Protein AF-A0A804M4Y4-F1 (afdb_monomer)

Nearest PDB structures (foldseek):
  6c7n-assembly1_D  TM=9.134E-01  e=2.143E-20  Sorghum bicolor
  6c7n-assembly1_A  TM=9.130E-01  e=3.025E-20  Sorghum bicolor
  7x11-assembly1_D  TM=9.086E-01  e=4.498E-19  Homo sapiens
  8e76-assembly1_A  TM=9.026E-01  e=8.417E-18  Homo sapiens
  7bsl-assembly1_B  TM=8.895E-01  e=1.411E-17  Homo sapiens

Organism: Zea mays (NCBI:txid4577)

pLDDT: mean 77.42, std 20.65, range [24.39, 96.19]

Solvent-accessible surface area (backbone atoms only — not comparable to full-atom values): 11573 Å² total; per-residue (Å²): 109,76,52,45,81,73,38,52,67,59,37,43,52,54,42,52,79,38,42,86,74,42,45,43,60,58,32,69,66,47,41,58,59,48,28,78,42,26,49,81,69,66,83,74,93,73,68,44,82,47,41,66,88,41,64,96,40,51,48,59,61,66,62,71,50,86,66,57,54,35,36,28,39,21,41,31,40,18,54,36,48,86,92,75,45,54,49,17,54,39,36,39,60,52,26,45,36,54,50,51,47,36,31,52,76,61,73,40,59,67,76,22,51,42,26,30,28,41,30,46,31,37,82,44,63,68,52,57,69,37,89,49,50,84,52,58,77,41,66,48,58,56,70,69,60,37,53,51,49,51,51,48,47,56,51,28,56,72,68,34,83,36,42,59,70,57,77,72,60,59,51,58,52,47,53,49,48,66,71,59,60,64,46,54,74,47,75,44,76,41,82,73,86,72,81,82,83,68,91,78,90,83,85,135

Radius of gyration: 18.36 Å; Cα contacts (8 Å, |Δi|>4): 299; chains: 1; bounding box: 40×66×47 Å

Sequence (204 aa):
MDLQERNEWLFYKLLIDNVEELLPIMYTPTVGEAYQKYGSIFSKPQGLYISLKEKGKILEVLKNRPERSIQVIVVTDGERILGLGDPRCQGMGIPVGKLSIYTALGEVRPSACLPITLDVGTNNEELINDKLYIGLRQRRATGQEFTNFLQEFMTAVKHNAGYKHKEQQTQGVIDQIIKEHLGQVAAFQAESCESENQLEASDP

Foldseek 3Di:
DVCCVVPVPVVLVVCLVPVVPCLCCLDPPNVLVCLVCVLVVPDDDDFAEAELVCVVPLLVSVVPDPQLEAFKEKEAQQQADDPNGRSGVSCQSVLVSVLSCCVNPVVDDSSNYGGYGYHQDTPPPVLLPDPSNPGDSDHGDDDPSVVSRLVVNLVSQVPRNSYPDPPVQSVVQSVVCVVVVRNDMGMGGRDDDDDPPDDDDDDD

Structure (mmCIF, N/CA/C/O backbone):
data_AF-A0A804M4Y4-F1
#
_entry.id   AF-A0A804M4Y4-F1
#
loop_
_atom_site.group_PDB
_atom_site.id
_atom_site.type_symbol
_atom_site.label_atom_id
_atom_site.label_alt_id
_atom_site.label_comp_id
_atom_site.label_asym_id
_atom_site.label_entity_id
_atom_site.label_seq_id
_atom_site.pdbx_PDB_ins_code
_atom_site.Cartn_x
_atom_site.Cartn_y
_atom_site.Cartn_z
_atom_site.occupancy
_atom_site.B_iso_or_equiv
_atom_site.auth_seq_id
_atom_site.auth_comp_id
_atom_site.auth_asym_id
_atom_site.auth_atom_id
_atom_site.pdbx_PDB_model_num
ATOM 1 N N . MET A 1 1 ? 7.518 -1.138 -9.095 1.00 83.75 1 MET A N 1
ATOM 2 C CA . MET A 1 1 ? 7.138 -0.371 -7.888 1.00 83.75 1 MET A CA 1
ATOM 3 C C . MET A 1 1 ? 8.346 0.135 -7.109 1.00 83.75 1 MET A C 1
ATOM 5 O O . MET A 1 1 ? 8.445 1.337 -6.935 1.00 83.75 1 MET A O 1
ATOM 9 N N . ASP A 1 2 ? 9.334 -0.694 -6.752 1.00 88.12 2 ASP A N 1
ATOM 10 C CA . ASP A 1 2 ? 10.532 -0.222 -6.018 1.00 88.12 2 ASP A CA 1
ATOM 11 C C . ASP A 1 2 ? 11.301 0.943 -6.670 1.00 88.12 2 ASP A C 1
ATOM 13 O O . ASP A 1 2 ? 11.981 1.702 -5.982 1.00 88.12 2 ASP A O 1
ATOM 17 N N . LEU A 1 3 ? 11.252 1.083 -8.000 1.00 92.25 3 LEU A N 1
ATOM 18 C CA . LEU A 1 3 ? 11.830 2.239 -8.692 1.00 92.25 3 LEU A CA 1
ATOM 19 C C . LEU A 1 3 ? 11.041 3.527 -8.417 1.00 92.25 3 LEU A C 1
ATOM 21 O O . LEU A 1 3 ? 11.664 4.544 -8.140 1.00 92.25 3 LEU A O 1
ATOM 25 N N . GLN A 1 4 ? 9.706 3.465 -8.423 1.00 91.19 4 GLN A N 1
ATOM 26 C CA . GLN A 1 4 ? 8.819 4.596 -8.122 1.00 91.19 4 GLN A CA 1
ATOM 27 C C . GLN A 1 4 ? 9.126 5.177 -6.736 1.00 91.19 4 GLN A C 1
ATOM 29 O O . GLN A 1 4 ? 9.306 6.381 -6.600 1.00 91.19 4 GLN A O 1
ATOM 34 N N . GLU A 1 5 ? 9.315 4.305 -5.742 1.00 88.31 5 GLU A N 1
ATOM 35 C CA . GLU A 1 5 ? 9.624 4.681 -4.354 1.00 88.31 5 GLU A CA 1
ATOM 36 C C . GLU A 1 5 ? 11.066 5.164 -4.124 1.00 88.31 5 GLU A C 1
ATOM 38 O O . GLU A 1 5 ? 11.388 5.674 -3.051 1.00 88.31 5 GLU A O 1
ATOM 43 N N . ARG A 1 6 ? 11.979 4.935 -5.076 1.00 91.94 6 ARG A N 1
ATOM 44 C CA . ARG A 1 6 ? 13.393 5.345 -4.965 1.00 91.94 6 ARG A CA 1
ATOM 45 C C . ARG A 1 6 ? 13.710 6.576 -5.798 1.00 91.94 6 ARG A C 1
ATOM 47 O O . ARG A 1 6 ? 14.508 7.405 -5.375 1.00 91.94 6 ARG A O 1
ATOM 54 N N . ASN A 1 7 ? 13.141 6.660 -6.994 1.00 93.88 7 ASN A N 1
ATOM 55 C CA . ASN A 1 7 ? 13.348 7.748 -7.932 1.00 93.88 7 ASN A CA 1
ATOM 56 C C . ASN A 1 7 ? 12.103 7.888 -8.818 1.00 93.88 7 ASN A C 1
ATOM 58 O O . ASN A 1 7 ? 12.012 7.286 -9.889 1.00 93.88 7 ASN A O 1
ATOM 62 N N . GLU A 1 8 ? 11.152 8.693 -8.344 1.00 93.12 8 GLU A N 1
ATOM 63 C CA . GLU A 1 8 ? 9.869 8.934 -9.009 1.00 93.12 8 GLU A CA 1
ATOM 64 C C . GLU A 1 8 ? 10.050 9.490 -10.430 1.00 93.12 8 GLU A C 1
ATOM 66 O O . GLU A 1 8 ? 9.385 9.045 -11.365 1.00 93.12 8 GLU A O 1
ATOM 71 N N . TRP A 1 9 ? 11.006 10.403 -10.624 1.00 94.44 9 TRP A N 1
ATOM 72 C CA . TRP A 1 9 ? 11.283 10.982 -11.939 1.00 94.44 9 TRP A CA 1
ATOM 73 C C . TRP A 1 9 ? 11.789 9.932 -12.933 1.00 94.44 9 TRP A C 1
ATOM 75 O O . TRP A 1 9 ? 11.279 9.840 -14.048 1.00 94.44 9 TRP A O 1
ATOM 85 N N . LEU A 1 10 ? 12.754 9.099 -12.524 1.00 96.19 10 LEU A N 1
ATOM 86 C CA . LEU A 1 10 ? 13.279 8.026 -13.371 1.00 96.19 10 LEU A CA 1
ATOM 87 C C . LEU A 1 10 ? 12.211 6.970 -13.670 1.00 96.19 10 LEU A C 1
ATOM 89 O O . LEU A 1 10 ? 12.163 6.461 -14.785 1.00 96.19 10 LEU A O 1
ATOM 93 N N . PHE A 1 11 ? 11.348 6.659 -12.700 1.00 95.12 11 PHE A N 1
ATOM 94 C CA . PHE A 1 11 ? 10.217 5.760 -12.906 1.00 95.12 11 PHE A CA 1
ATOM 95 C C . PHE A 1 11 ? 9.287 6.264 -14.014 1.00 95.12 11 PHE A C 1
ATOM 97 O O . PHE A 1 11 ? 9.011 5.518 -14.953 1.00 95.12 11 PHE A O 1
ATOM 104 N N . TYR A 1 12 ? 8.850 7.525 -13.943 1.00 94.81 12 TYR A N 1
ATOM 105 C CA . TYR A 1 12 ? 7.966 8.087 -14.964 1.00 94.81 12 TYR A CA 1
ATOM 106 C C . TYR A 1 12 ? 8.663 8.265 -16.304 1.00 94.81 12 TYR A C 1
ATOM 108 O O . TYR A 1 12 ? 8.068 7.945 -17.326 1.00 94.81 12 TYR A O 1
ATOM 116 N N . LYS A 1 13 ? 9.933 8.681 -16.317 1.00 94.94 13 LYS A N 1
ATOM 117 C CA . LYS A 1 13 ? 10.712 8.750 -17.556 1.00 94.94 13 LYS A CA 1
ATOM 118 C C . LYS A 1 13 ? 10.794 7.387 -18.248 1.00 94.94 13 LYS A C 1
ATOM 120 O O . LYS A 1 13 ? 10.516 7.295 -19.436 1.00 94.94 13 LYS A O 1
ATOM 125 N N . LEU A 1 14 ? 11.129 6.333 -17.503 1.00 95.38 14 LEU A N 1
ATOM 126 C CA . LEU A 1 14 ? 11.204 4.971 -18.032 1.00 95.38 14 LEU A CA 1
ATOM 127 C C . LEU A 1 14 ? 9.849 4.501 -18.582 1.00 95.38 14 LEU A C 1
ATOM 129 O O . LEU A 1 14 ? 9.806 3.915 -19.662 1.00 95.38 14 LEU A O 1
ATOM 133 N N . LEU A 1 15 ? 8.764 4.771 -17.846 1.00 92.75 15 LEU A N 1
ATOM 134 C CA . LEU A 1 15 ? 7.401 4.408 -18.234 1.00 92.75 15 LEU A CA 1
ATOM 135 C C . LEU A 1 15 ? 6.945 5.135 -19.505 1.00 92.75 15 LEU A C 1
ATOM 137 O O . LEU A 1 15 ? 6.357 4.500 -20.372 1.00 92.75 15 LEU A O 1
ATOM 141 N N . ILE A 1 16 ? 7.234 6.434 -19.626 1.00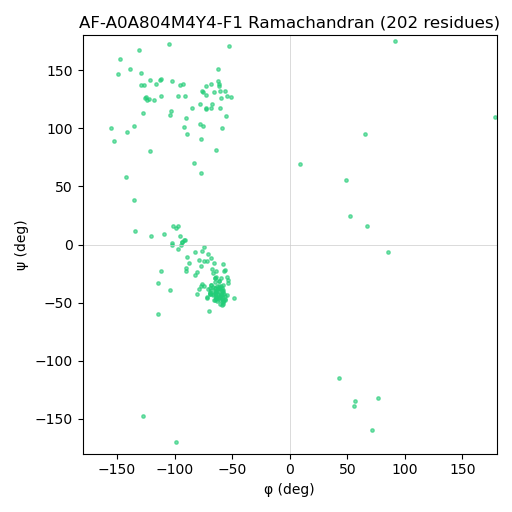 93.19 16 ILE A N 1
ATOM 142 C CA . ILE A 1 16 ? 6.905 7.244 -20.808 1.00 93.19 16 ILE A CA 1
ATOM 143 C C . ILE A 1 16 ? 7.691 6.757 -22.028 1.00 93.19 16 ILE A C 1
ATOM 145 O O . ILE A 1 16 ? 7.103 6.525 -23.081 1.00 93.19 16 ILE A O 1
ATOM 149 N N . ASP A 1 17 ? 9.001 6.543 -21.875 1.00 95.50 17 ASP A N 1
ATOM 150 C CA . ASP A 1 17 ? 9.879 6.149 -22.982 1.00 95.50 17 ASP A CA 1
ATOM 151 C C . ASP A 1 17 ? 9.568 4.726 -23.512 1.00 95.50 17 ASP A C 1
ATOM 153 O O . ASP A 1 17 ? 9.933 4.410 -24.641 1.00 95.50 17 ASP A O 1
ATOM 157 N N . ASN A 1 18 ? 8.905 3.863 -22.723 1.00 94.94 18 ASN A N 1
ATOM 158 C CA . ASN A 1 18 ? 8.671 2.441 -23.048 1.00 94.94 18 ASN A CA 1
ATOM 159 C C . ASN A 1 18 ? 7.229 1.994 -22.749 1.00 94.94 18 ASN A C 1
ATOM 161 O O . ASN A 1 18 ? 6.9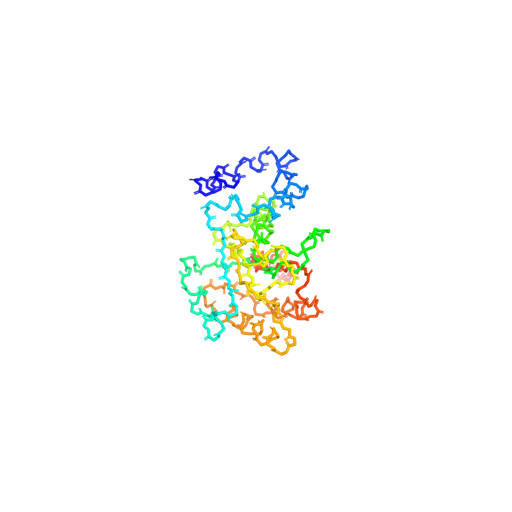88 0.893 -22.244 1.00 94.94 18 ASN A O 1
ATOM 165 N N . VAL A 1 19 ? 6.256 2.865 -23.011 1.00 90.25 19 VAL A N 1
ATOM 166 C CA . VAL A 1 19 ? 4.876 2.676 -22.546 1.00 90.25 19 VAL A CA 1
ATOM 167 C C . VAL A 1 19 ? 4.226 1.377 -23.038 1.00 90.25 19 VAL A C 1
ATOM 169 O O . VAL A 1 19 ? 3.564 0.701 -22.253 1.00 90.25 19 VAL A O 1
ATOM 172 N N . GLU A 1 20 ? 4.454 0.980 -24.293 1.00 90.12 20 GLU A N 1
ATOM 173 C CA . GLU A 1 20 ? 3.872 -0.240 -24.876 1.00 90.12 20 GLU A CA 1
ATOM 174 C C . GLU A 1 20 ? 4.374 -1.517 -24.187 1.00 90.12 20 GLU A C 1
ATOM 176 O O . GLU A 1 20 ? 3.597 -2.445 -23.957 1.00 90.12 20 GLU A O 1
ATOM 181 N N . GLU A 1 21 ? 5.653 -1.550 -23.806 1.00 93.31 21 GLU A N 1
ATOM 182 C CA . GLU A 1 21 ? 6.276 -2.697 -23.137 1.00 93.31 21 GLU A CA 1
ATOM 183 C C . GLU A 1 21 ? 5.930 -2.742 -21.642 1.00 93.31 21 GLU A C 1
ATOM 185 O O . GLU A 1 21 ? 5.689 -3.810 -21.076 1.00 93.31 21 GLU A O 1
ATOM 190 N N . LEU A 1 22 ? 5.880 -1.578 -20.987 1.00 92.50 22 LEU A N 1
ATOM 191 C CA . LEU A 1 22 ? 5.743 -1.496 -19.534 1.00 92.50 22 LEU A CA 1
ATOM 192 C C . LEU A 1 22 ? 4.290 -1.439 -19.049 1.00 92.50 22 LEU A C 1
ATOM 194 O O . LEU A 1 22 ? 4.028 -1.832 -17.909 1.00 92.50 22 LEU A O 1
ATOM 198 N N . LEU A 1 23 ? 3.328 -1.006 -19.875 1.00 85.81 23 LEU A N 1
ATOM 199 C CA . LEU A 1 23 ? 1.908 -0.980 -19.496 1.00 85.81 23 LEU A CA 1
ATOM 200 C C . LEU A 1 23 ? 1.378 -2.357 -19.056 1.00 85.81 23 LEU A C 1
ATOM 202 O O . LEU A 1 23 ? 0.771 -2.419 -17.984 1.00 85.81 23 LEU A O 1
ATOM 206 N N . PRO A 1 24 ? 1.622 -3.470 -19.780 1.00 86.38 24 PRO A N 1
ATOM 207 C CA . PRO A 1 24 ? 1.165 -4.796 -19.350 1.00 86.38 24 PRO A CA 1
ATOM 208 C C . PRO A 1 24 ? 1.802 -5.290 -18.040 1.00 86.38 24 PRO A C 1
ATOM 210 O O . PRO A 1 24 ? 1.234 -6.145 -17.356 1.00 86.38 24 PRO A O 1
ATOM 213 N N . ILE A 1 25 ? 2.978 -4.762 -17.680 1.00 87.31 25 ILE A N 1
ATOM 214 C CA . ILE A 1 25 ? 3.683 -5.068 -16.424 1.00 87.31 25 ILE A CA 1
ATOM 215 C C . ILE A 1 25 ? 3.090 -4.257 -15.266 1.00 87.31 25 ILE A C 1
ATOM 217 O O . ILE A 1 25 ? 2.890 -4.773 -14.168 1.00 87.31 25 ILE A O 1
ATOM 221 N N . MET A 1 26 ? 2.801 -2.979 -15.508 1.00 81.44 26 MET A N 1
ATOM 222 C CA . MET A 1 26 ? 2.279 -2.045 -14.507 1.00 81.44 26 MET A CA 1
ATOM 223 C C . MET A 1 26 ? 0.772 -2.177 -14.274 1.00 81.44 26 MET A C 1
ATOM 225 O O . MET A 1 26 ? 0.270 -1.787 -13.218 1.00 81.44 26 MET A O 1
ATOM 229 N N . TYR A 1 27 ? 0.052 -2.705 -15.258 1.00 76.44 27 TYR A N 1
ATOM 230 C CA . TYR A 1 27 ? -1.396 -2.824 -15.266 1.00 76.44 27 TYR A CA 1
ATOM 231 C C . TYR A 1 27 ? -1.808 -4.271 -15.576 1.00 76.44 27 TYR A C 1
ATOM 233 O O . TYR A 1 27 ? -1.161 -5.230 -15.154 1.00 76.44 27 TYR A O 1
ATOM 241 N N . THR A 1 28 ? -2.931 -4.472 -16.254 1.00 73.12 28 THR A N 1
ATOM 242 C CA . THR A 1 28 ? -3.395 -5.809 -16.632 1.00 73.12 28 THR A CA 1
ATOM 243 C C . THR A 1 28 ? -2.480 -6.456 -17.679 1.00 73.12 28 THR A C 1
ATOM 245 O O . THR A 1 28 ? -2.144 -5.781 -18.652 1.00 73.12 28 THR A O 1
ATOM 248 N N . PRO A 1 29 ? -2.157 -7.760 -17.561 1.00 81.38 29 PRO A N 1
ATOM 249 C CA . PRO A 1 29 ? -2.675 -8.718 -16.574 1.00 81.38 29 PRO A CA 1
ATOM 250 C C . PRO A 1 29 ? -1.864 -8.800 -15.266 1.00 81.38 29 PRO A C 1
ATOM 252 O O . PRO A 1 29 ? -2.407 -9.233 -14.250 1.00 81.38 29 PRO A O 1
ATOM 255 N N . THR A 1 30 ? -0.600 -8.369 -15.270 1.00 83.62 30 THR A N 1
ATOM 256 C CA . THR A 1 30 ? 0.388 -8.591 -14.193 1.00 83.62 30 THR A CA 1
ATOM 257 C C . THR A 1 30 ? -0.062 -8.053 -12.836 1.00 83.62 30 THR A C 1
ATOM 259 O O . THR A 1 30 ? 0.124 -8.691 -11.799 1.00 83.62 30 THR A O 1
ATOM 262 N N . VAL A 1 31 ? -0.717 -6.892 -12.831 1.00 79.44 31 VAL A N 1
ATOM 263 C CA . VAL A 1 31 ? -1.161 -6.236 -11.598 1.00 79.44 31 VAL A CA 1
ATOM 264 C C . VAL A 1 31 ? -2.203 -7.063 -10.838 1.00 79.44 31 VAL A C 1
ATOM 266 O O . VAL A 1 31 ? -2.269 -7.019 -9.613 1.00 79.44 31 VAL A O 1
ATOM 269 N N . GLY A 1 32 ? -2.967 -7.883 -11.561 1.00 77.94 32 GLY A N 1
ATOM 270 C CA . GLY A 1 32 ? -3.937 -8.798 -10.983 1.00 77.94 32 GLY A CA 1
ATOM 271 C C . GLY A 1 32 ? -3.307 -9.872 -10.100 1.00 77.94 32 GLY A C 1
ATOM 272 O O . GLY A 1 32 ? -3.752 -10.096 -8.974 1.00 77.94 32 GLY A O 1
ATOM 273 N N . GLU A 1 33 ? -2.234 -10.494 -10.590 1.00 82.44 33 GLU A N 1
ATOM 274 C CA . GLU A 1 33 ? -1.453 -11.471 -9.826 1.00 82.44 33 GLU A CA 1
ATOM 275 C C . GLU A 1 33 ? -0.790 -10.813 -8.608 1.00 82.44 33 GLU A C 1
ATOM 277 O O . GLU A 1 33 ? -0.794 -11.369 -7.506 1.00 82.44 33 GLU A O 1
ATOM 282 N N . ALA A 1 34 ? -0.277 -9.590 -8.784 1.00 83.25 34 ALA A N 1
ATOM 283 C CA . ALA A 1 34 ? 0.311 -8.823 -7.694 1.00 83.25 34 ALA A CA 1
ATOM 284 C C . ALA A 1 34 ? -0.692 -8.567 -6.555 1.00 83.25 34 ALA A C 1
ATOM 286 O O . ALA A 1 34 ? -0.295 -8.613 -5.394 1.00 83.25 34 ALA A O 1
ATOM 287 N N . TYR A 1 35 ? -1.985 -8.360 -6.842 1.00 81.31 35 TYR A N 1
ATOM 288 C CA . TYR A 1 35 ? -2.997 -8.167 -5.793 1.00 81.31 35 TYR A CA 1
ATOM 289 C C . TYR A 1 35 ? -3.275 -9.422 -4.989 1.00 81.31 35 TYR A C 1
ATOM 291 O O . TYR A 1 35 ? -3.384 -9.337 -3.769 1.00 81.31 35 TYR A O 1
ATOM 299 N N . GLN A 1 36 ? -3.343 -10.584 -5.638 1.00 78.50 36 GLN A N 1
ATOM 300 C CA . GLN A 1 36 ? -3.534 -11.857 -4.938 1.00 78.50 36 GLN A CA 1
ATOM 301 C C . GLN A 1 36 ? -2.381 -12.122 -3.967 1.00 78.50 36 GLN A C 1
ATOM 303 O O . GLN A 1 36 ? -2.592 -12.580 -2.849 1.00 78.50 36 GLN A O 1
ATOM 308 N N . LYS A 1 37 ? -1.162 -11.751 -4.368 1.00 84.00 37 LYS A N 1
ATOM 309 C CA . LYS A 1 37 ? 0.058 -11.936 -3.577 1.00 84.00 37 LYS A CA 1
ATOM 310 C C . LYS A 1 37 ? 0.434 -10.721 -2.728 1.00 84.00 37 LYS A C 1
ATOM 312 O O . LYS A 1 37 ? 1.465 -10.782 -2.061 1.00 84.00 37 LYS A O 1
ATOM 317 N N . TYR A 1 38 ? -0.360 -9.645 -2.721 1.00 84.69 38 TYR A N 1
ATOM 318 C CA . TYR A 1 38 ? 0.045 -8.337 -2.183 1.00 84.69 38 TYR A CA 1
ATOM 319 C C . TYR A 1 38 ? 0.544 -8.417 -0.741 1.00 84.69 38 TYR A C 1
ATOM 321 O O . TYR A 1 38 ? 1.599 -7.871 -0.451 1.00 84.69 38 TYR A O 1
ATOM 329 N N . GLY A 1 39 ? -0.140 -9.164 0.134 1.00 83.75 39 GLY A N 1
ATOM 330 C CA . GLY A 1 39 ? 0.305 -9.365 1.520 1.00 83.75 39 GLY A CA 1
ATOM 331 C C . GLY A 1 39 ? 1.707 -9.981 1.640 1.00 83.75 39 GLY A C 1
ATOM 332 O O . GLY A 1 39 ? 2.477 -9.604 2.517 1.00 83.75 39 GLY A O 1
ATOM 333 N N . SER A 1 40 ? 2.076 -10.877 0.719 1.00 85.19 40 SER A N 1
ATOM 334 C CA . SER A 1 40 ? 3.391 -11.537 0.691 1.00 85.19 40 SER A CA 1
ATOM 335 C C . SER A 1 40 ? 4.503 -10.713 0.037 1.00 85.19 40 SER A C 1
ATOM 337 O O . SER A 1 40 ? 5.670 -10.894 0.375 1.00 85.19 40 SER A O 1
ATOM 339 N N . ILE A 1 41 ? 4.155 -9.810 -0.884 1.00 86.12 41 ILE A N 1
ATOM 340 C CA . ILE A 1 41 ? 5.112 -8.950 -1.604 1.00 86.12 41 ILE A CA 1
ATOM 341 C C . ILE A 1 41 ? 5.148 -7.517 -1.057 1.00 86.12 41 ILE A C 1
ATOM 343 O O . ILE A 1 41 ? 5.865 -6.673 -1.595 1.00 86.12 41 ILE A O 1
ATOM 347 N N . PHE A 1 42 ? 4.360 -7.223 -0.021 1.00 84.88 42 PHE A N 1
ATOM 348 C CA . PHE A 1 42 ? 4.254 -5.894 0.563 1.00 84.88 42 PHE A CA 1
ATOM 349 C C . PHE A 1 42 ? 5.615 -5.439 1.097 1.00 84.88 42 PHE A C 1
ATOM 351 O O . PHE A 1 42 ? 6.174 -6.045 2.010 1.00 84.88 42 PHE A O 1
ATOM 358 N N . SER A 1 43 ? 6.144 -4.355 0.528 1.00 82.94 43 SER A N 1
ATOM 359 C CA . SER A 1 43 ? 7.443 -3.794 0.907 1.00 82.94 43 SER A CA 1
ATOM 360 C C . SER A 1 43 ? 7.294 -2.408 1.533 1.00 82.94 43 SER A C 1
ATOM 362 O O . SER A 1 43 ? 7.653 -2.200 2.692 1.00 82.94 43 SER A O 1
ATOM 364 N N . LYS A 1 44 ? 6.736 -1.455 0.785 1.00 84.25 44 LYS A N 1
ATOM 365 C CA . LYS A 1 44 ? 6.470 -0.084 1.226 1.00 84.25 44 LYS A CA 1
ATOM 366 C C . LYS A 1 44 ? 5.003 0.273 0.981 1.00 84.25 44 LYS A C 1
ATOM 368 O O . LYS A 1 44 ? 4.486 -0.046 -0.092 1.00 84.25 44 LYS A O 1
ATOM 373 N N . PRO A 1 45 ? 4.328 0.940 1.935 1.00 85.94 45 PRO A N 1
ATOM 374 C CA . PRO A 1 45 ? 2.969 1.409 1.714 1.00 85.94 45 PRO A CA 1
ATOM 375 C C . PRO A 1 45 ? 2.957 2.479 0.622 1.00 85.94 45 PRO A C 1
ATOM 377 O O . PRO A 1 45 ? 3.719 3.440 0.681 1.00 85.94 45 PRO A O 1
ATOM 380 N N . GLN A 1 46 ? 2.049 2.325 -0.335 1.00 86.38 46 GLN A N 1
ATOM 381 C CA . GLN A 1 46 ? 1.729 3.348 -1.325 1.00 86.38 46 GLN A CA 1
ATOM 382 C C . GLN A 1 46 ? 0.307 3.852 -1.079 1.00 86.38 46 GLN A C 1
ATOM 384 O O . GLN A 1 46 ? -0.580 3.064 -0.751 1.00 86.38 46 GLN A O 1
ATOM 389 N N . GLY A 1 47 ? 0.087 5.156 -1.252 1.00 90.00 47 GLY A N 1
ATOM 390 C CA . GLY A 1 47 ? -1.225 5.775 -1.063 1.00 90.00 47 GLY A CA 1
ATOM 391 C C . GLY A 1 47 ? -1.678 5.862 0.395 1.00 90.00 47 GLY A C 1
ATOM 392 O O . GLY A 1 47 ? -0.873 5.832 1.325 1.00 90.00 47 GLY A O 1
ATOM 393 N N . LEU A 1 48 ? -2.987 6.020 0.583 1.00 92.19 48 LEU A N 1
ATOM 394 C CA . LEU A 1 48 ? -3.627 6.191 1.882 1.00 92.19 48 LEU A CA 1
ATOM 395 C C . LEU A 1 48 ? -4.672 5.101 2.124 1.00 92.19 48 LEU A C 1
ATOM 397 O O . LEU A 1 48 ? -5.613 4.936 1.350 1.00 92.19 48 LEU A O 1
ATOM 401 N N . TYR A 1 49 ? -4.532 4.392 3.235 1.00 93.81 49 TYR A N 1
ATOM 402 C CA . TYR A 1 49 ? -5.502 3.403 3.689 1.00 93.81 49 TYR A CA 1
ATOM 403 C C . TYR A 1 49 ? -6.420 4.051 4.725 1.00 93.81 49 TYR A C 1
ATOM 405 O O . TYR A 1 49 ? -5.937 4.649 5.686 1.00 93.81 49 TYR A O 1
ATOM 413 N N . ILE A 1 50 ? -7.733 3.952 4.524 1.00 94.88 50 ILE A N 1
ATOM 414 C CA . ILE A 1 50 ? -8.742 4.465 5.455 1.00 94.88 50 ILE A CA 1
ATOM 415 C C . ILE A 1 50 ? -9.694 3.316 5.742 1.00 94.88 50 ILE A C 1
ATOM 417 O O . ILE A 1 50 ? -10.392 2.853 4.842 1.00 94.88 50 ILE A O 1
ATOM 421 N N . SER A 1 51 ? -9.709 2.829 6.975 1.00 95.88 51 SER A N 1
ATOM 422 C CA . SER A 1 51 ? -10.542 1.700 7.366 1.00 95.88 51 SER A CA 1
ATOM 423 C C . SER A 1 51 ? -11.746 2.150 8.187 1.00 95.88 51 SER A C 1
ATOM 425 O O . SER A 1 51 ? -11.830 3.297 8.633 1.00 95.88 51 SER A O 1
ATOM 427 N N . LEU A 1 52 ? -12.664 1.225 8.468 1.00 95.38 52 LEU A N 1
ATOM 428 C CA . LEU A 1 52 ? -13.769 1.476 9.403 1.00 95.38 52 LEU A CA 1
ATOM 429 C C . LEU A 1 52 ? -13.304 1.918 10.800 1.00 95.38 52 LEU A C 1
ATOM 431 O O . LEU A 1 52 ? -14.074 2.559 11.514 1.00 95.38 52 LEU A O 1
ATOM 435 N N . LYS A 1 53 ? -12.057 1.623 11.196 1.00 95.94 53 LYS A N 1
ATOM 436 C CA . LYS A 1 53 ? -11.488 2.079 12.476 1.00 95.94 53 LYS A CA 1
ATOM 437 C C . LYS A 1 53 ? -11.299 3.595 12.533 1.00 95.94 53 LYS A C 1
ATOM 439 O O . LYS A 1 53 ? -11.303 4.165 13.621 1.00 95.94 53 LYS A O 1
ATOM 444 N N . GLU A 1 54 ? -11.171 4.245 11.378 1.00 95.25 54 GLU A N 1
ATOM 445 C CA . GLU A 1 54 ? -10.993 5.692 11.254 1.00 95.25 54 GLU A CA 1
ATOM 446 C C . GLU A 1 54 ? -12.327 6.444 11.117 1.00 95.25 54 GLU A C 1
ATOM 448 O O . GLU A 1 54 ? -12.326 7.666 10.964 1.00 95.25 54 GLU A O 1
ATOM 453 N N . LYS A 1 55 ? -13.469 5.748 11.205 1.00 94.06 55 LYS A N 1
ATOM 454 C CA . LYS A 1 55 ? -14.796 6.373 11.225 1.00 94.06 55 LYS A CA 1
ATOM 455 C C . LYS A 1 55 ? -14.899 7.401 12.361 1.00 94.06 55 LYS A C 1
ATOM 457 O O . LYS A 1 55 ? -14.541 7.131 13.507 1.00 94.06 55 LYS A O 1
ATOM 462 N N . GLY A 1 56 ? -15.395 8.588 12.037 1.00 95.81 56 GLY A N 1
ATOM 463 C CA . GLY A 1 56 ? -15.418 9.788 12.873 1.00 95.81 56 GLY A CA 1
ATOM 464 C C . GLY A 1 56 ? -14.141 10.638 12.814 1.00 95.81 56 GLY A C 1
ATOM 465 O O . GLY A 1 56 ? -14.114 11.713 13.409 1.00 95.81 56 GLY A O 1
ATOM 466 N N . LYS A 1 57 ? -13.082 10.176 12.136 1.00 95.62 57 LYS A N 1
ATOM 467 C CA . LYS A 1 57 ? -11.753 10.814 12.102 1.00 95.62 57 LYS A CA 1
ATOM 468 C C . LYS A 1 57 ? -11.159 10.899 10.696 1.00 95.62 57 LYS A C 1
ATOM 470 O O . LYS A 1 57 ? -9.987 11.248 10.550 1.00 95.62 57 LYS A O 1
ATOM 475 N N . ILE A 1 58 ? -11.934 10.627 9.642 1.00 94.94 58 ILE A N 1
ATOM 476 C CA . ILE A 1 58 ? -11.393 10.542 8.274 1.00 94.94 58 ILE A CA 1
ATOM 477 C C . ILE A 1 58 ? -10.721 11.857 7.841 1.00 94.94 58 ILE A C 1
ATOM 479 O O . ILE A 1 58 ? -9.659 11.844 7.221 1.00 94.94 58 ILE A O 1
ATOM 483 N N . LEU A 1 59 ? -11.276 13.011 8.228 1.00 92.94 59 LEU A N 1
ATOM 484 C CA . LEU A 1 59 ? -10.671 14.314 7.929 1.00 92.94 59 LEU A CA 1
ATOM 485 C C . LEU A 1 59 ? -9.292 14.497 8.585 1.00 92.94 59 LEU A C 1
ATOM 487 O O . LEU A 1 59 ? -8.411 15.115 7.989 1.00 92.94 59 LEU A O 1
ATOM 491 N N . GLU A 1 60 ? -9.091 13.976 9.796 1.00 93.12 60 GLU A N 1
ATOM 492 C CA . GLU A 1 60 ? -7.796 14.030 10.486 1.00 93.12 60 GLU A CA 1
ATOM 493 C C . GLU A 1 60 ? -6.758 13.188 9.741 1.00 93.12 60 GLU A C 1
ATOM 495 O O . GLU A 1 60 ? -5.648 13.654 9.483 1.00 93.12 60 GLU A O 1
ATOM 500 N N . VAL A 1 61 ? -7.155 11.992 9.299 1.00 92.94 61 VAL A N 1
ATOM 501 C CA . VAL A 1 61 ? -6.312 11.096 8.495 1.00 92.94 61 VAL A CA 1
ATOM 502 C C . VAL A 1 61 ? -5.883 11.773 7.191 1.00 92.94 61 VAL A C 1
ATOM 504 O O . VAL A 1 61 ? -4.696 11.786 6.865 1.00 92.94 61 VAL A O 1
ATOM 507 N N . LEU A 1 62 ? -6.814 12.416 6.479 1.00 90.88 62 LEU A N 1
ATOM 508 C CA . LEU A 1 62 ? -6.513 13.140 5.238 1.00 90.88 62 LEU A CA 1
ATOM 509 C C . LEU A 1 62 ? -5.590 14.357 5.462 1.00 90.88 62 LEU A C 1
ATOM 511 O O . LEU A 1 62 ? -4.832 14.728 4.565 1.00 90.88 62 LEU A O 1
ATOM 515 N N . LYS A 1 63 ? -5.627 14.981 6.648 1.00 89.38 63 LYS A N 1
ATOM 516 C CA . LYS A 1 63 ? -4.780 16.133 7.013 1.00 89.38 63 LYS A CA 1
ATOM 517 C C . LYS A 1 63 ? -3.337 15.763 7.366 1.00 89.38 63 LYS A C 1
ATOM 519 O O . LYS A 1 63 ? -2.488 16.658 7.329 1.00 89.38 63 LYS A O 1
ATOM 524 N N . ASN A 1 64 ? -3.062 14.495 7.683 1.00 87.12 64 ASN A N 1
ATOM 525 C CA . ASN A 1 64 ? -1.717 14.005 8.010 1.00 87.12 64 ASN A CA 1
ATOM 526 C C . ASN A 1 64 ? -0.785 13.939 6.793 1.00 87.12 64 ASN A C 1
ATOM 528 O O . ASN A 1 64 ? 0.428 13.809 6.952 1.00 87.12 64 ASN A O 1
ATOM 532 N N . ARG A 1 65 ? -1.329 14.033 5.576 1.00 82.06 65 ARG A N 1
ATOM 533 C CA . ARG A 1 65 ? -0.536 13.974 4.352 1.00 82.06 65 ARG A CA 1
ATOM 534 C C . ARG A 1 65 ? 0.288 15.264 4.150 1.00 82.06 65 ARG A C 1
ATOM 536 O O . ARG A 1 65 ? -0.259 16.358 4.327 1.00 82.06 65 ARG A O 1
ATOM 543 N N . PRO A 1 66 ? 1.576 15.169 3.761 1.00 77.12 66 PRO A N 1
ATOM 544 C CA . PRO A 1 66 ? 2.406 16.349 3.522 1.00 77.12 66 PRO A CA 1
ATOM 545 C C . PRO A 1 66 ? 1.966 17.142 2.284 1.00 77.12 66 PRO A C 1
ATOM 547 O O . PRO A 1 66 ? 2.019 18.372 2.304 1.00 77.12 66 PRO A O 1
ATOM 550 N N . GLU A 1 67 ? 1.485 16.478 1.226 1.00 78.38 67 GLU A N 1
ATOM 551 C CA . GLU A 1 67 ? 1.014 17.153 0.016 1.00 78.38 67 GLU A CA 1
ATOM 552 C C . GLU A 1 67 ? -0.327 17.865 0.247 1.00 78.38 67 GLU A C 1
ATOM 554 O O . GLU A 1 67 ? -1.364 17.250 0.500 1.00 78.38 67 GLU A O 1
ATOM 559 N N . ARG A 1 68 ? -0.311 19.193 0.104 1.00 75.75 68 ARG A N 1
ATOM 560 C CA . ARG A 1 68 ? -1.470 20.082 0.306 1.00 75.75 68 ARG A CA 1
ATOM 561 C C . ARG A 1 68 ? -2.128 20.537 -0.995 1.00 75.75 68 ARG A C 1
ATOM 563 O O . ARG A 1 68 ? -2.790 21.566 -1.009 1.00 75.75 68 ARG A O 1
ATOM 570 N N . SER A 1 69 ? -1.859 19.885 -2.120 1.00 81.88 69 SER A N 1
ATOM 571 C CA . SER A 1 69 ? -2.403 20.291 -3.423 1.00 81.88 69 SER A CA 1
ATOM 572 C C . SER A 1 69 ? -2.757 19.073 -4.260 1.00 81.88 69 SER A C 1
ATOM 574 O O . SER A 1 69 ? -2.239 18.888 -5.358 1.00 81.88 69 SER A O 1
ATOM 576 N N . ILE A 1 70 ? -3.638 18.237 -3.714 1.00 82.50 70 ILE A N 1
ATOM 577 C CA . ILE A 1 70 ? -4.176 17.088 -4.442 1.00 82.50 70 ILE A CA 1
ATOM 578 C C . ILE A 1 70 ? -5.215 17.586 -5.446 1.00 82.50 70 ILE A C 1
ATOM 580 O O . ILE A 1 70 ? -6.084 18.397 -5.115 1.00 82.50 70 ILE A O 1
ATOM 584 N N . GLN A 1 71 ? -5.087 17.102 -6.676 1.00 78.81 71 GLN A N 1
ATOM 585 C CA . GLN A 1 71 ? -5.984 17.373 -7.797 1.00 78.81 71 GLN A CA 1
ATOM 586 C C . GLN A 1 71 ? -6.708 16.097 -8.222 1.00 78.81 71 GLN A C 1
ATOM 588 O O . GLN A 1 71 ? -7.863 16.159 -8.627 1.00 78.81 71 GLN A O 1
ATOM 593 N N . VAL A 1 72 ? -6.053 14.939 -8.106 1.00 82.50 72 VAL A N 1
ATOM 594 C CA . VAL A 1 72 ? -6.610 13.659 -8.540 1.00 82.50 72 VAL A CA 1
ATOM 595 C C . VAL A 1 72 ? -6.579 12.668 -7.389 1.00 82.50 72 VAL A C 1
ATOM 597 O O . VAL A 1 72 ? -5.530 12.412 -6.803 1.00 82.50 72 VAL A O 1
ATOM 600 N N . ILE A 1 73 ? -7.729 12.087 -7.072 1.00 85.88 73 ILE A N 1
ATOM 601 C CA . ILE A 1 73 ? -7.836 10.962 -6.141 1.00 85.88 73 ILE A CA 1
ATOM 602 C C . ILE A 1 73 ? -8.250 9.748 -6.972 1.00 85.88 73 ILE A C 1
ATOM 604 O O . ILE A 1 73 ? -9.059 9.867 -7.882 1.00 85.88 73 ILE A O 1
ATOM 608 N N . VAL A 1 74 ? -7.732 8.565 -6.677 1.00 85.12 74 VAL A N 1
ATOM 609 C CA . VAL A 1 74 ? -8.337 7.320 -7.166 1.00 85.12 74 VAL A CA 1
ATOM 610 C C . VAL A 1 74 ? -8.621 6.470 -5.949 1.00 85.12 74 VAL A C 1
ATOM 612 O O . VAL A 1 74 ? -7.724 6.238 -5.145 1.00 85.12 74 VAL A O 1
ATOM 615 N N . VAL A 1 75 ? -9.871 6.050 -5.792 1.00 88.56 75 VAL A N 1
ATOM 616 C CA . VAL A 1 75 ? -10.337 5.315 -4.621 1.00 88.56 75 VAL A CA 1
ATOM 617 C C . VAL A 1 75 ? -10.909 3.962 -5.020 1.00 88.56 75 VAL A C 1
ATOM 619 O O . VAL A 1 75 ? -11.587 3.815 -6.038 1.00 88.56 75 VAL A O 1
ATOM 622 N N . THR A 1 76 ? -10.634 2.961 -4.198 1.00 87.44 76 THR A N 1
ATOM 623 C CA . THR A 1 76 ? -11.229 1.629 -4.294 1.00 87.44 76 THR A CA 1
ATOM 624 C C . THR A 1 76 ? -11.569 1.132 -2.898 1.00 87.44 76 THR A C 1
ATOM 626 O O . THR A 1 76 ? -10.895 1.497 -1.941 1.00 87.44 76 THR A O 1
ATOM 629 N N . ASP A 1 77 ? -12.578 0.285 -2.762 1.00 88.75 77 ASP A N 1
ATOM 630 C CA . ASP A 1 77 ? -12.769 -0.550 -1.569 1.00 88.75 77 ASP A CA 1
ATOM 631 C C . ASP A 1 77 ? -12.332 -2.013 -1.812 1.00 88.75 77 ASP A C 1
ATOM 633 O O . ASP A 1 77 ? -12.423 -2.881 -0.943 1.00 88.75 77 ASP A O 1
ATOM 637 N N . GLY A 1 78 ? -11.871 -2.277 -3.039 1.00 83.75 78 GLY A N 1
ATOM 638 C CA . GLY A 1 78 ? -11.372 -3.550 -3.523 1.00 83.75 78 GLY A CA 1
ATOM 639 C C . GLY A 1 78 ? -12.403 -4.665 -3.644 1.00 83.75 78 GLY A C 1
ATOM 640 O O . GLY A 1 78 ? -11.981 -5.807 -3.788 1.00 83.75 78 GLY A O 1
ATOM 641 N N . GLU A 1 79 ? -13.710 -4.368 -3.631 1.00 81.12 79 GLU A N 1
ATOM 642 C CA . GLU A 1 79 ? -14.752 -5.397 -3.758 1.00 81.12 79 GLU A CA 1
ATOM 643 C C . GLU A 1 79 ? -14.634 -6.248 -5.006 1.00 81.12 79 GLU A C 1
ATOM 645 O O . GLU A 1 79 ? -14.802 -7.468 -4.981 1.00 81.12 79 GLU A O 1
ATOM 650 N N . ARG A 1 80 ? -14.425 -5.567 -6.120 1.00 74.25 80 ARG A N 1
ATOM 651 C CA . ARG A 1 80 ? -14.383 -6.197 -7.419 1.00 74.25 80 ARG A CA 1
ATOM 652 C C . ARG A 1 80 ? -13.295 -5.511 -8.207 1.00 74.25 80 ARG A C 1
ATOM 654 O O . ARG A 1 80 ? -13.455 -4.438 -8.788 1.00 74.25 80 ARG A O 1
ATOM 661 N N . ILE A 1 81 ? -12.143 -6.161 -8.176 1.00 68.56 81 ILE A N 1
ATOM 662 C CA . ILE A 1 81 ? -10.988 -5.757 -8.954 1.00 68.56 81 ILE A CA 1
ATOM 663 C C . ILE A 1 81 ? -10.872 -6.704 -10.133 1.00 68.56 81 ILE A C 1
ATOM 665 O O . ILE A 1 81 ? -10.570 -7.889 -9.985 1.00 68.56 81 ILE A O 1
ATOM 669 N N . LEU A 1 82 ? -11.116 -6.150 -11.323 1.00 67.69 82 LEU A N 1
ATOM 670 C CA . LEU A 1 82 ? -11.099 -6.894 -12.579 1.00 67.69 82 LEU A CA 1
ATOM 671 C C . LEU A 1 82 ? -12.077 -8.090 -12.508 1.00 67.69 82 LEU A C 1
ATOM 673 O O . LEU A 1 82 ? -13.189 -7.963 -11.995 1.00 67.69 82 LEU A O 1
ATOM 677 N N . GLY A 1 83 ? -11.673 -9.245 -13.038 1.00 65.44 83 GLY A N 1
ATO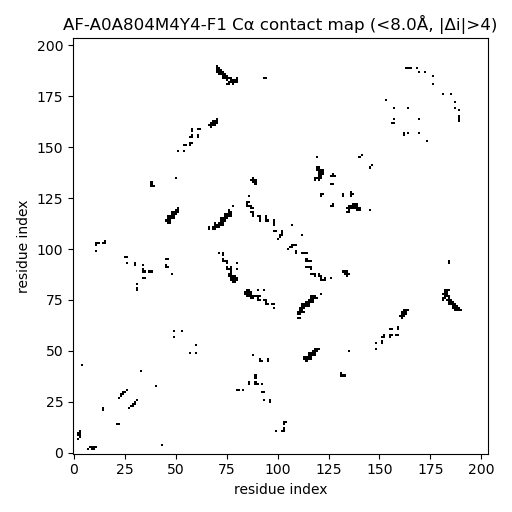M 678 C CA . GLY A 1 83 ? -12.370 -10.526 -12.884 1.00 65.44 83 GLY A CA 1
ATOM 679 C C . GLY A 1 83 ? -11.797 -11.406 -11.768 1.00 65.44 83 GLY A C 1
ATOM 680 O O . GLY A 1 83 ? -12.047 -12.604 -11.769 1.00 65.44 83 GLY A O 1
ATOM 681 N N . LEU A 1 84 ? -10.992 -10.845 -10.858 1.00 65.50 84 LEU A N 1
ATOM 682 C CA . LEU A 1 84 ? -10.174 -11.610 -9.902 1.00 65.50 84 LEU A CA 1
ATOM 683 C C . LEU A 1 84 ? -10.844 -11.796 -8.538 1.00 65.50 84 LEU A C 1
ATOM 685 O O . LEU A 1 84 ? -10.226 -12.298 -7.602 1.00 65.50 84 LEU A O 1
ATOM 689 N N . GLY A 1 85 ? -12.106 -11.388 -8.432 1.00 69.06 85 GLY A N 1
ATOM 690 C CA . GLY A 1 85 ? -12.847 -11.396 -7.186 1.00 69.06 85 GLY A CA 1
ATOM 691 C C . GLY A 1 85 ? -12.425 -10.240 -6.289 1.00 69.06 85 GLY A C 1
ATOM 692 O O . GLY A 1 85 ? -12.367 -9.088 -6.727 1.00 69.06 85 GLY A O 1
ATOM 693 N N . ASP A 1 86 ? -12.170 -10.584 -5.033 1.00 72.88 86 ASP A N 1
ATOM 694 C CA . ASP A 1 86 ? -12.235 -9.672 -3.905 1.00 72.88 86 ASP A CA 1
ATOM 695 C C . ASP A 1 86 ? -10.894 -9.562 -3.144 1.00 72.88 86 ASP A C 1
ATOM 697 O O . ASP A 1 86 ? -10.709 -10.235 -2.123 1.00 72.88 86 ASP A O 1
ATOM 701 N N . PRO A 1 87 ? -9.925 -8.764 -3.638 1.00 73.00 87 PRO A N 1
ATOM 702 C CA . PRO A 1 87 ? -8.668 -8.515 -2.929 1.00 73.00 87 PRO A CA 1
ATOM 703 C C . PRO A 1 87 ? -8.794 -7.480 -1.789 1.00 73.00 87 PRO A C 1
ATOM 705 O O . PRO A 1 87 ? -7.872 -7.359 -0.980 1.00 73.00 87 PRO A O 1
ATOM 708 N N . ARG A 1 88 ? -9.898 -6.712 -1.711 1.00 84.31 88 ARG A N 1
ATOM 709 C CA . ARG A 1 88 ? -10.138 -5.622 -0.734 1.00 84.31 88 ARG A CA 1
ATOM 710 C C . ARG A 1 88 ? -8.928 -4.711 -0.513 1.00 84.31 88 ARG A C 1
ATOM 712 O O . ARG A 1 88 ? -8.491 -4.030 -1.435 1.00 84.31 88 ARG A O 1
ATOM 719 N N . CYS A 1 89 ? -8.364 -4.712 0.698 1.00 85.25 89 CYS A N 1
ATOM 720 C CA . CYS A 1 89 ? -7.261 -3.849 1.106 1.00 85.25 89 CYS A CA 1
ATOM 721 C C . CYS A 1 89 ? -5.999 -4.064 0.246 1.00 85.25 89 CYS A C 1
ATOM 723 O O . CYS A 1 89 ? -5.256 -3.126 -0.031 1.00 85.25 89 CYS A O 1
ATOM 725 N N . GLN A 1 90 ? -5.808 -5.276 -0.289 1.00 85.00 90 GLN A N 1
ATOM 726 C CA . GLN A 1 90 ? -4.727 -5.593 -1.233 1.00 85.00 90 GLN A CA 1
ATOM 727 C C . GLN A 1 90 ? -4.922 -4.962 -2.622 1.00 85.00 90 GLN A C 1
ATOM 729 O O . GLN A 1 90 ? -4.030 -4.996 -3.467 1.00 85.00 90 GLN A O 1
ATOM 734 N N . GLY A 1 91 ? -6.084 -4.359 -2.858 1.00 83.31 91 GLY A N 1
ATOM 735 C CA . GLY A 1 91 ? -6.454 -3.667 -4.079 1.00 83.31 91 GLY A CA 1
ATOM 736 C C . GLY A 1 91 ? -5.816 -2.297 -4.289 1.00 83.31 91 GLY A C 1
ATOM 737 O O . GLY A 1 91 ? -6.050 -1.694 -5.337 1.00 83.31 91 GLY A O 1
ATOM 738 N N . MET A 1 92 ? -5.005 -1.806 -3.343 1.00 88.06 92 MET A N 1
ATOM 739 C CA . MET A 1 92 ? -4.356 -0.488 -3.409 1.00 88.06 92 MET A CA 1
ATOM 740 C C . MET A 1 92 ? -3.557 -0.262 -4.690 1.00 88.06 92 MET A C 1
ATOM 742 O O . MET A 1 92 ? -3.497 0.856 -5.209 1.00 88.06 92 MET A O 1
ATOM 746 N N . GLY A 1 93 ? -2.959 -1.313 -5.247 1.00 82.81 93 GLY A N 1
ATOM 747 C CA . GLY A 1 93 ? -2.191 -1.133 -6.467 1.00 82.81 93 GLY A CA 1
ATOM 748 C C . GLY A 1 93 ? -3.053 -0.786 -7.690 1.00 82.81 93 GLY A C 1
ATOM 749 O O . GLY A 1 93 ? -2.477 -0.385 -8.696 1.00 82.81 93 GLY A O 1
ATOM 750 N N . ILE A 1 94 ? -4.396 -0.890 -7.649 1.00 82.06 94 ILE A N 1
ATOM 751 C CA . ILE A 1 94 ? -5.238 -0.359 -8.739 1.00 82.06 94 ILE A CA 1
ATOM 752 C C . ILE A 1 94 ? -5.191 1.173 -8.718 1.00 82.06 94 ILE A C 1
ATOM 754 O O . ILE A 1 94 ? -4.809 1.747 -9.740 1.00 82.06 94 ILE A O 1
ATOM 758 N N . PRO A 1 95 ? -5.550 1.860 -7.610 1.00 84.88 95 PRO A N 1
ATOM 759 C CA . PRO A 1 95 ? -5.343 3.294 -7.492 1.00 84.88 95 PRO A CA 1
ATOM 760 C C . PRO A 1 95 ? -3.940 3.754 -7.872 1.00 84.88 95 PRO A C 1
ATOM 762 O O . PRO A 1 95 ? -3.808 4.705 -8.639 1.00 84.88 95 PRO A O 1
ATOM 765 N N . VAL A 1 96 ? -2.904 3.064 -7.384 1.00 87.88 96 VAL A N 1
ATOM 766 C CA . VAL A 1 96 ? -1.510 3.402 -7.710 1.00 87.88 96 VAL A CA 1
ATOM 767 C C . VAL A 1 96 ? -1.265 3.288 -9.213 1.00 87.88 96 VAL A C 1
ATOM 769 O O . VAL A 1 96 ? -0.807 4.249 -9.822 1.00 87.88 96 VAL A O 1
ATOM 772 N N . GLY A 1 97 ? -1.626 2.157 -9.827 1.00 84.69 97 GLY A N 1
ATOM 773 C CA . GLY A 1 97 ? -1.434 1.930 -11.258 1.00 84.69 97 GLY A CA 1
ATOM 774 C C . GLY A 1 97 ? -2.188 2.941 -12.125 1.00 84.69 97 GLY A C 1
ATOM 775 O O . GLY A 1 97 ? -1.599 3.519 -13.036 1.00 84.69 97 GLY A O 1
ATOM 776 N N . LYS A 1 98 ? -3.461 3.224 -11.809 1.00 83.62 98 LYS A N 1
ATOM 777 C CA . LYS A 1 98 ? -4.255 4.238 -12.527 1.00 83.62 98 LYS A CA 1
ATOM 778 C C . LYS A 1 98 ? -3.606 5.620 -12.455 1.00 83.62 98 LYS A C 1
ATOM 780 O O . LYS A 1 98 ? -3.498 6.293 -13.475 1.00 83.62 98 LYS A O 1
ATOM 785 N N . LEU A 1 99 ? -3.145 6.033 -11.276 1.00 86.12 99 LEU A N 1
ATOM 786 C CA . LEU A 1 99 ? -2.493 7.331 -11.107 1.00 86.12 99 LEU A CA 1
ATOM 787 C C . LEU A 1 99 ? -1.133 7.391 -11.803 1.00 86.12 99 LEU A C 1
ATOM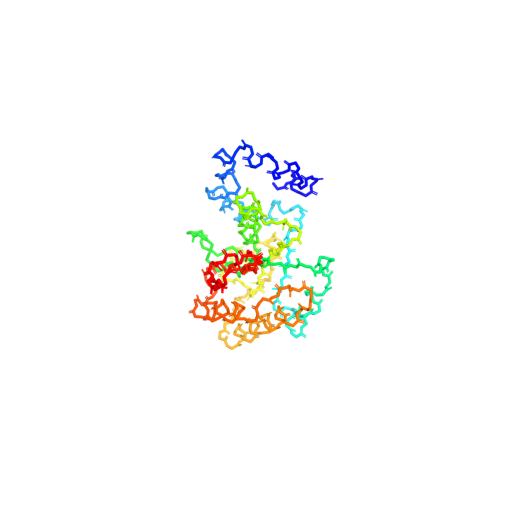 789 O O . LEU A 1 99 ? -0.798 8.426 -12.370 1.00 86.12 99 LEU A O 1
ATOM 793 N N . SER A 1 100 ? -0.384 6.286 -11.843 1.00 88.50 100 SER A N 1
ATOM 794 C CA . SER A 1 100 ? 0.847 6.226 -12.631 1.00 88.50 100 SER A CA 1
ATOM 795 C C . SER A 1 100 ? 0.584 6.413 -14.127 1.00 88.50 100 SER A C 1
ATOM 797 O O . SER A 1 100 ? 1.359 7.095 -14.794 1.00 88.50 100 SER A O 1
ATOM 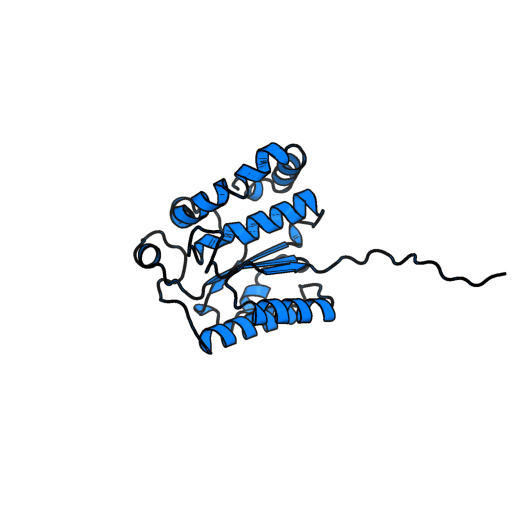799 N N . ILE A 1 101 ? -0.524 5.874 -14.645 1.00 84.88 101 ILE A N 1
ATOM 800 C CA . ILE A 1 101 ? -0.958 6.105 -16.031 1.00 84.88 101 ILE A CA 1
ATOM 801 C C . ILE A 1 101 ? -1.363 7.570 -16.233 1.00 84.88 101 ILE A C 1
ATOM 803 O O . ILE A 1 101 ? -0.969 8.170 -17.227 1.00 84.88 101 ILE A O 1
ATOM 807 N N . TYR A 1 102 ? -2.091 8.177 -15.290 1.00 84.19 102 TYR A N 1
ATOM 808 C CA . TYR A 1 102 ? -2.471 9.595 -15.378 1.00 84.19 102 TYR A CA 1
ATOM 809 C C . TYR A 1 102 ? -1.249 10.512 -15.405 1.00 84.19 102 TYR A C 1
ATOM 811 O O . TYR A 1 102 ? -1.238 11.503 -16.127 1.00 84.19 102 TYR A O 1
ATOM 819 N N . THR A 1 103 ? -0.202 10.177 -14.655 1.00 87.50 103 THR A N 1
ATOM 820 C CA . THR A 1 103 ? 1.052 10.925 -14.713 1.00 87.50 103 THR A CA 1
ATOM 821 C C . THR A 1 103 ? 1.812 10.685 -16.014 1.00 87.50 103 THR A C 1
ATOM 823 O O . THR A 1 103 ? 2.271 11.648 -16.619 1.00 87.50 103 THR A O 1
ATOM 826 N N . ALA A 1 104 ? 1.943 9.434 -16.461 1.00 88.25 104 ALA A N 1
ATOM 827 C CA . ALA A 1 104 ? 2.725 9.111 -17.654 1.00 88.25 104 ALA A CA 1
ATOM 828 C C . ALA A 1 104 ? 2.064 9.573 -18.964 1.00 88.25 104 ALA A C 1
ATOM 830 O O . ALA A 1 104 ? 2.762 10.007 -19.871 1.00 88.25 104 ALA A O 1
ATOM 831 N N . LEU A 1 105 ? 0.736 9.473 -19.071 1.00 85.44 105 LEU A N 1
ATOM 832 C CA . LEU A 1 105 ? -0.009 9.734 -20.310 1.00 85.44 105 LEU A CA 1
ATOM 833 C C . LEU A 1 105 ? -0.897 10.979 -20.260 1.00 85.44 105 LEU A C 1
ATOM 835 O O . LEU A 1 105 ? -1.256 11.503 -21.307 1.00 85.44 105 LEU A O 1
ATOM 839 N N . GLY A 1 106 ? -1.285 11.427 -19.065 1.00 81.19 106 GLY A N 1
ATOM 840 C CA . GLY A 1 106 ? -2.174 12.577 -18.868 1.00 81.19 106 GLY A CA 1
ATOM 841 C C . GLY A 1 106 ? -1.479 13.810 -18.295 1.00 81.19 106 GLY A C 1
ATOM 842 O O . GLY A 1 106 ? -2.165 14.735 -17.871 1.00 81.19 106 GLY A O 1
ATOM 843 N N . GLU A 1 107 ? -0.143 13.797 -18.204 1.00 83.44 107 GLU A N 1
ATOM 844 C CA . GLU A 1 107 ? 0.690 14.892 -17.677 1.00 83.44 107 GLU A CA 1
ATOM 845 C C . GLU A 1 107 ? 0.273 15.399 -16.279 1.00 83.44 107 GLU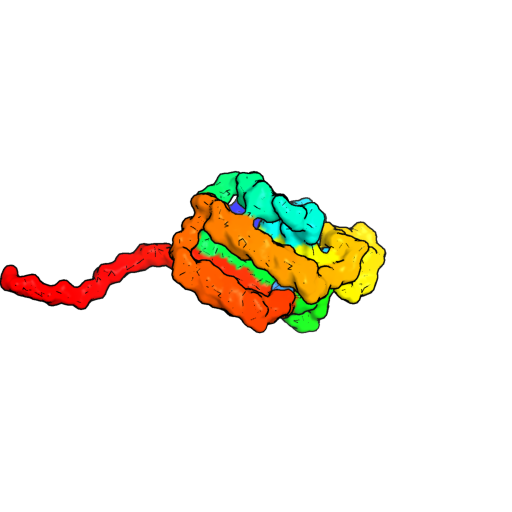 A C 1
ATOM 847 O O . GLU A 1 107 ? 0.575 16.523 -15.865 1.00 83.44 107 GLU A O 1
ATOM 852 N N . VAL A 1 108 ? -0.392 14.550 -15.488 1.00 82.44 108 VAL A N 1
ATOM 853 C CA . VAL A 1 108 ? -0.780 14.893 -14.120 1.00 82.44 108 VAL A CA 1
ATOM 854 C C . VAL A 1 108 ? 0.431 14.764 -13.207 1.00 82.44 108 VAL A C 1
ATOM 856 O O . VAL A 1 108 ? 0.995 13.681 -13.045 1.00 82.44 108 VAL A O 1
ATOM 859 N N . ARG A 1 109 ? 0.815 15.855 -12.538 1.00 87.31 109 ARG A N 1
ATOM 860 C CA . ARG A 1 109 ? 1.920 15.828 -11.568 1.00 87.31 109 ARG A CA 1
ATOM 861 C C . ARG A 1 109 ? 1.667 14.750 -10.503 1.00 87.31 109 ARG A C 1
ATOM 863 O O . ARG A 1 109 ? 0.629 14.805 -9.845 1.00 87.31 109 ARG A O 1
ATOM 870 N N . PRO A 1 110 ? 2.614 13.835 -10.250 1.00 89.88 110 PRO A N 1
ATOM 871 C CA . PRO A 1 110 ? 2.391 12.742 -9.305 1.00 89.88 110 PRO A CA 1
ATOM 872 C C . PRO A 1 110 ? 2.188 13.228 -7.860 1.00 89.88 110 PRO A C 1
ATOM 874 O O . PRO A 1 110 ? 1.398 12.651 -7.117 1.00 89.88 110 PRO A O 1
ATOM 877 N N . SER A 1 111 ? 2.770 14.373 -7.485 1.00 89.19 111 SER A N 1
ATOM 878 C CA . SER A 1 111 ? 2.512 15.038 -6.196 1.00 89.19 111 SER A CA 1
ATOM 879 C C . SER A 1 111 ? 1.081 15.574 -6.030 1.00 89.19 111 SER A C 1
ATOM 881 O O . SER A 1 111 ? 0.654 15.861 -4.912 1.00 89.19 111 SER A O 1
ATOM 883 N N . ALA A 1 112 ? 0.324 15.693 -7.124 1.00 85.56 112 ALA A N 1
ATOM 884 C CA . ALA A 1 112 ? -1.090 16.056 -7.121 1.00 85.56 112 ALA A CA 1
ATOM 885 C C . ALA A 1 112 ? -2.024 14.830 -7.118 1.00 85.56 112 ALA A C 1
ATOM 887 O O . ALA A 1 112 ? -3.246 14.996 -7.131 1.00 85.56 112 ALA A O 1
ATOM 888 N N . CYS A 1 113 ? -1.469 13.617 -7.078 1.00 85.94 113 CYS A N 1
ATOM 889 C CA . CYS A 1 113 ? -2.198 12.356 -7.118 1.00 85.94 113 CYS A CA 1
ATOM 890 C C . CYS A 1 113 ? -2.309 11.722 -5.718 1.00 85.94 113 CYS A C 1
ATOM 892 O O . CYS A 1 113 ? -1.376 11.738 -4.904 1.00 85.94 113 CYS A O 1
ATOM 894 N N . LEU A 1 114 ? -3.464 11.130 -5.411 1.00 89.12 114 LEU A N 1
ATOM 895 C CA . LEU A 1 114 ? -3.729 10.446 -4.145 1.00 89.12 114 LEU A CA 1
ATOM 896 C C . LEU A 1 114 ? -4.438 9.102 -4.372 1.00 89.12 114 LEU A C 1
ATOM 898 O O . LEU A 1 114 ? -5.652 9.075 -4.584 1.00 89.12 114 LEU A O 1
ATOM 902 N N . PRO A 1 115 ? -3.703 7.980 -4.302 1.00 89.50 115 PRO A N 1
ATOM 903 C CA . PRO A 1 115 ? -4.313 6.661 -4.273 1.00 89.50 115 PRO A CA 1
ATOM 904 C C . PRO A 1 115 ? -4.915 6.404 -2.890 1.00 89.50 115 PRO A C 1
ATOM 906 O O . PRO A 1 115 ? -4.240 6.618 -1.882 1.00 89.50 115 PRO A O 1
ATOM 909 N N . ILE A 1 116 ? -6.166 5.946 -2.833 1.00 91.12 116 ILE A N 1
ATOM 910 C CA . ILE A 1 116 ? -6.872 5.626 -1.587 1.00 91.12 116 ILE A CA 1
ATOM 911 C C . ILE A 1 116 ? -7.477 4.227 -1.663 1.00 91.12 116 ILE A C 1
ATOM 913 O O . ILE A 1 116 ? -8.095 3.857 -2.661 1.00 91.12 116 ILE A O 1
ATOM 917 N N . THR A 1 117 ? -7.353 3.473 -0.572 1.00 91.38 117 THR A N 1
ATOM 918 C CA . THR A 1 117 ? -8.124 2.245 -0.354 1.00 91.38 117 THR A CA 1
ATOM 919 C C . THR A 1 117 ? -9.004 2.392 0.881 1.00 91.38 117 THR A C 1
ATOM 921 O O . THR A 1 117 ? -8.511 2.710 1.964 1.00 91.38 117 THR A O 1
ATOM 924 N N . LEU A 1 118 ? -10.306 2.173 0.699 1.00 93.44 118 LEU A N 1
ATOM 925 C CA . LEU A 1 118 ? -11.319 2.160 1.746 1.00 93.44 118 LEU A CA 1
ATOM 926 C C . LEU A 1 118 ? -11.497 0.731 2.258 1.00 93.44 118 LEU A C 1
ATOM 928 O O . LEU A 1 118 ? -12.149 -0.093 1.622 1.00 93.44 118 LEU A O 1
ATOM 932 N N . ASP A 1 119 ? -10.911 0.425 3.408 1.00 94.94 119 ASP A N 1
ATOM 933 C CA . ASP A 1 119 ? -10.980 -0.914 3.984 1.00 94.94 119 ASP A CA 1
ATOM 934 C C . ASP A 1 119 ? -12.208 -1.060 4.885 1.00 94.94 119 ASP A C 1
ATOM 936 O O . ASP A 1 119 ? -12.211 -0.708 6.070 1.00 94.94 119 ASP A O 1
ATOM 940 N N . VAL A 1 120 ? -13.276 -1.585 4.293 1.00 93.81 120 VAL A N 1
ATOM 941 C CA . VAL A 1 120 ? -14.542 -1.861 4.978 1.00 93.81 120 VAL A CA 1
ATOM 942 C C . VAL A 1 120 ? -14.688 -3.323 5.399 1.00 93.81 120 VAL A C 1
ATOM 944 O O . VAL A 1 120 ? -15.789 -3.739 5.752 1.00 93.81 120 VAL A O 1
ATOM 947 N N . GLY A 1 121 ? -13.600 -4.101 5.382 1.00 93.19 121 GLY A N 1
ATOM 948 C CA . GLY A 1 121 ? -13.611 -5.551 5.583 1.00 93.19 121 GLY A CA 1
ATOM 949 C C . GLY A 1 121 ? -13.745 -6.338 4.276 1.00 93.19 121 GLY A C 1
ATOM 950 O O . GLY A 1 121 ? -13.928 -5.772 3.199 1.00 93.19 121 GLY A O 1
ATOM 951 N N . THR A 1 122 ? -13.655 -7.665 4.379 1.00 91.81 122 THR A N 1
ATOM 952 C CA . THR A 1 122 ? -13.650 -8.592 3.240 1.00 91.81 122 THR A CA 1
ATOM 953 C C . THR A 1 122 ? -14.658 -9.718 3.413 1.00 91.81 122 THR A C 1
ATOM 955 O O . THR A 1 122 ? -14.914 -10.169 4.526 1.00 91.81 122 THR A O 1
ATOM 958 N N . ASN A 1 123 ? -15.236 -10.194 2.309 1.00 90.31 123 ASN A N 1
ATOM 959 C CA . ASN A 1 123 ? -16.028 -11.425 2.314 1.00 90.31 123 ASN A CA 1
ATOM 960 C C . ASN A 1 123 ? -15.216 -12.642 1.855 1.00 90.31 123 ASN A C 1
ATOM 962 O O . ASN A 1 123 ? -15.733 -13.760 1.898 1.00 90.31 123 ASN A O 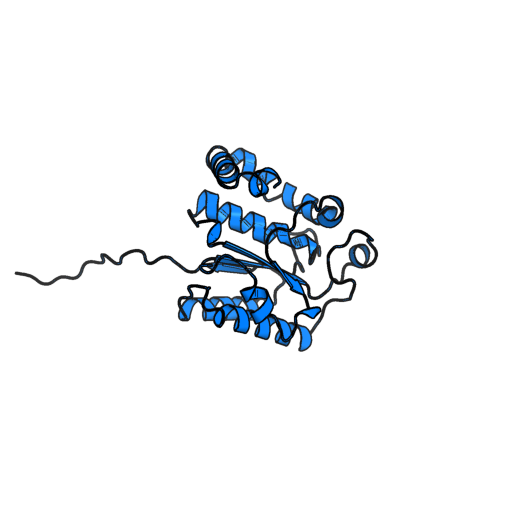1
ATOM 966 N N . ASN A 1 124 ? -13.964 -12.427 1.447 1.00 89.81 124 ASN A N 1
ATOM 967 C CA . ASN A 1 124 ? -13.035 -13.471 1.058 1.00 89.81 124 ASN A CA 1
ATOM 968 C C . ASN A 1 124 ? -12.457 -14.167 2.302 1.00 89.81 124 ASN A C 1
ATOM 970 O O . ASN A 1 124 ? -11.579 -13.633 2.978 1.00 89.81 124 ASN A O 1
ATOM 974 N N . GLU A 1 125 ? -12.955 -15.368 2.593 1.00 90.94 125 GLU A N 1
ATOM 975 C CA . GLU A 1 125 ? -12.516 -16.177 3.736 1.00 90.94 125 GLU A CA 1
ATOM 976 C C . GLU A 1 125 ? -11.031 -16.551 3.674 1.00 90.94 125 GLU A C 1
ATOM 978 O O . GLU A 1 125 ? -10.380 -16.630 4.715 1.00 90.94 125 GLU A O 1
ATOM 983 N N . GLU A 1 126 ? -10.455 -16.727 2.483 1.00 90.38 126 GLU A N 1
ATOM 984 C CA . GLU A 1 126 ? -9.021 -17.006 2.352 1.00 90.38 126 GLU A CA 1
ATOM 985 C C . GLU A 1 126 ? -8.196 -15.833 2.896 1.00 90.38 126 GLU A C 1
ATOM 987 O O . GLU A 1 126 ? -7.276 -16.046 3.680 1.00 90.38 126 GLU A O 1
ATOM 992 N N . LEU A 1 127 ? -8.593 -14.591 2.589 1.00 89.94 127 LEU A N 1
ATOM 993 C CA . LEU A 1 127 ? -7.929 -13.384 3.096 1.00 89.94 127 LEU A CA 1
ATOM 994 C C . LEU A 1 127 ? -8.142 -13.170 4.598 1.00 89.94 127 LEU A C 1
ATOM 996 O O . LEU A 1 127 ? -7.217 -12.763 5.298 1.00 89.94 127 LEU A O 1
ATOM 1000 N N . ILE A 1 128 ? -9.334 -13.471 5.127 1.00 91.12 128 ILE A N 1
ATOM 1001 C CA . ILE A 1 128 ? -9.588 -13.386 6.579 1.00 91.12 128 ILE A CA 1
ATOM 1002 C C . ILE A 1 128 ? -8.623 -14.304 7.341 1.00 91.12 128 ILE A C 1
ATOM 1004 O O . ILE A 1 128 ? -8.086 -13.910 8.384 1.00 91.12 128 ILE A O 1
ATOM 1008 N N . ASN A 1 129 ? -8.378 -15.499 6.796 1.00 92.50 129 ASN A N 1
ATOM 1009 C CA . ASN A 1 129 ? -7.538 -16.530 7.398 1.00 92.50 129 ASN A CA 1
ATOM 1010 C C . ASN A 1 129 ? -6.043 -16.408 7.038 1.00 92.50 129 ASN A C 1
ATOM 1012 O O . ASN A 1 129 ? -5.200 -16.980 7.735 1.00 92.50 129 ASN A O 1
ATOM 1016 N N . ASP A 1 130 ? -5.681 -15.639 6.008 1.00 91.69 130 ASP A N 1
ATOM 1017 C CA . ASP A 1 130 ? -4.289 -15.430 5.605 1.00 91.69 130 ASP A CA 1
ATOM 1018 C C . ASP A 1 130 ? -3.554 -14.534 6.606 1.00 91.69 130 ASP A C 1
ATOM 1020 O O . ASP A 1 130 ? -3.859 -13.351 6.743 1.00 91.69 130 ASP A O 1
ATOM 1024 N N . LYS A 1 131 ? -2.525 -15.060 7.276 1.00 92.75 131 LYS A N 1
ATOM 1025 C CA . LYS A 1 131 ? -1.687 -14.327 8.243 1.00 92.75 131 LYS A CA 1
ATOM 1026 C C . LYS A 1 131 ? -1.011 -13.079 7.664 1.00 92.75 131 LYS A C 1
ATOM 1028 O O . LYS A 1 131 ? -0.683 -12.184 8.437 1.00 92.75 131 LYS A O 1
ATOM 1033 N N . LEU A 1 132 ? -0.825 -13.009 6.347 1.00 92.38 132 LEU A N 1
ATOM 1034 C CA . LEU A 1 132 ? -0.199 -11.881 5.655 1.00 92.38 132 LEU A CA 1
ATOM 1035 C C . LEU A 1 132 ? -1.211 -10.854 5.126 1.00 92.38 132 LEU A C 1
ATOM 1037 O O . LEU A 1 132 ? -0.801 -9.833 4.576 1.00 92.38 132 LEU A O 1
ATOM 1041 N N . TYR A 1 133 ? -2.517 -11.071 5.320 1.00 92.06 133 TYR A N 1
ATOM 1042 C CA . TYR A 1 133 ? -3.526 -10.071 4.974 1.00 92.06 133 TYR A CA 1
ATOM 1043 C C . TYR A 1 133 ? -3.306 -8.767 5.751 1.00 92.06 133 TYR A C 1
ATOM 1045 O O . TYR A 1 133 ? -3.233 -8.763 6.985 1.00 92.06 133 TYR A O 1
ATOM 1053 N N . ILE A 1 134 ? -3.223 -7.664 5.004 1.00 92.69 134 ILE A N 1
ATOM 1054 C CA . ILE A 1 134 ? -2.898 -6.325 5.516 1.00 92.69 134 ILE A CA 1
ATOM 1055 C C . ILE A 1 134 ? -4.126 -5.518 5.963 1.00 92.69 134 ILE A C 1
ATOM 1057 O O . ILE A 1 134 ? -3.969 -4.461 6.569 1.00 92.69 134 ILE A O 1
ATOM 1061 N N . GLY A 1 135 ? -5.335 -5.988 5.646 1.00 93.69 135 GLY A N 1
ATOM 1062 C CA . GLY A 1 135 ? -6.575 -5.270 5.931 1.00 93.69 135 GLY A CA 1
ATOM 1063 C C . GLY A 1 135 ? -7.309 -5.725 7.193 1.00 93.69 135 GLY A C 1
ATOM 1064 O O . GLY A 1 135 ? -6.818 -6.519 8.002 1.00 93.69 135 GLY A O 1
ATOM 1065 N N . LEU A 1 136 ? -8.538 -5.237 7.357 1.00 95.06 136 LEU A N 1
ATOM 1066 C CA . LEU A 1 136 ? -9.429 -5.597 8.451 1.00 95.06 136 LEU A CA 1
ATOM 1067 C C . LEU A 1 136 ? -9.889 -7.056 8.335 1.00 95.06 136 LEU A C 1
ATOM 1069 O O . LEU A 1 136 ? -10.610 -7.429 7.409 1.00 95.06 136 LEU A O 1
ATOM 1073 N N . ARG A 1 137 ? -9.526 -7.876 9.327 1.00 94.06 137 ARG A N 1
ATOM 1074 C CA . ARG A 1 137 ? -9.950 -9.283 9.466 1.00 94.06 137 ARG A CA 1
ATOM 1075 C C . ARG A 1 137 ? -11.384 -9.390 9.984 1.00 94.06 137 ARG A C 1
ATOM 1077 O O . ARG A 1 137 ? -11.633 -9.893 11.076 1.00 94.06 137 ARG A O 1
ATOM 1084 N N . GLN A 1 138 ? -12.318 -8.857 9.212 1.00 94.06 138 GLN A N 1
ATOM 1085 C CA . GLN A 1 138 ? -13.745 -8.881 9.501 1.00 94.06 138 GLN A CA 1
ATOM 1086 C C . GLN A 1 138 ? -14.542 -8.957 8.202 1.00 94.06 138 GLN A C 1
ATOM 1088 O O . GLN A 1 138 ? -14.051 -8.580 7.134 1.00 94.06 138 GLN A O 1
ATOM 1093 N N . ARG A 1 139 ? -15.796 -9.398 8.318 1.00 93.88 139 ARG A N 1
ATOM 1094 C CA . ARG A 1 139 ? -16.761 -9.325 7.221 1.00 93.88 139 ARG A CA 1
ATOM 1095 C C . ARG A 1 139 ? -17.022 -7.875 6.823 1.00 93.88 139 ARG A C 1
ATOM 1097 O O . ARG A 1 139 ? -16.919 -6.971 7.654 1.00 93.88 139 ARG A O 1
ATOM 1104 N N . ARG A 1 140 ? -17.356 -7.663 5.548 1.00 93.62 140 ARG A N 1
ATOM 1105 C CA . ARG A 1 140 ? -17.591 -6.320 5.009 1.00 93.62 140 ARG A CA 1
ATOM 1106 C C . ARG A 1 140 ? -18.753 -5.624 5.723 1.00 93.62 140 ARG A C 1
ATOM 1108 O O . ARG A 1 140 ? -19.804 -6.232 5.924 1.00 93.62 140 ARG A O 1
ATOM 1115 N N . ALA A 1 141 ? -18.585 -4.344 6.054 1.00 92.88 141 ALA A N 1
ATOM 1116 C CA . ALA A 1 141 ? -19.698 -3.497 6.470 1.00 92.88 141 ALA A CA 1
ATOM 1117 C C . ALA A 1 141 ? -20.727 -3.385 5.340 1.00 92.88 141 ALA A C 1
ATOM 1119 O O . ALA A 1 141 ? -20.376 -3.215 4.174 1.00 92.88 141 ALA A O 1
ATOM 1120 N N . THR A 1 142 ? -22.008 -3.463 5.688 1.00 89.69 142 THR A N 1
ATOM 1121 C CA . THR A 1 142 ? -23.118 -3.396 4.728 1.00 89.69 142 THR A CA 1
ATOM 1122 C C . THR A 1 142 ? -24.177 -2.398 5.185 1.00 89.69 142 THR A C 1
ATOM 1124 O O . THR A 1 142 ? -24.161 -1.916 6.322 1.00 89.69 142 THR A O 1
ATOM 1127 N N . GLY A 1 143 ? -25.094 -2.053 4.279 1.00 90.50 143 GLY A N 1
ATOM 1128 C CA . GLY A 1 143 ? -26.211 -1.158 4.568 1.00 90.50 143 GLY A CA 1
ATOM 1129 C C . GLY A 1 143 ? -25.756 0.198 5.109 1.00 90.50 143 GLY A C 1
ATOM 1130 O O . GLY A 1 143 ? -24.808 0.803 4.608 1.00 90.50 143 GLY A O 1
ATOM 1131 N N . GLN A 1 144 ? -26.428 0.664 6.163 1.00 91.19 144 GLN A N 1
ATOM 1132 C CA . GLN A 1 144 ? -26.230 2.007 6.707 1.00 91.19 144 GLN A CA 1
ATOM 1133 C C . GLN A 1 144 ? -24.804 2.261 7.213 1.00 91.19 144 GLN A C 1
ATOM 1135 O O . GLN A 1 144 ? -24.330 3.394 7.155 1.00 91.19 144 GLN A O 1
ATOM 1140 N N . GLU A 1 145 ? -24.105 1.238 7.711 1.00 93.19 145 GLU A N 1
ATOM 1141 C CA . GLU A 1 145 ? -22.738 1.410 8.204 1.00 93.19 145 GLU A CA 1
ATOM 1142 C C . GLU A 1 145 ? -21.783 1.802 7.074 1.00 93.19 145 GLU A C 1
ATOM 1144 O O . GLU A 1 145 ? -21.042 2.778 7.221 1.00 93.19 145 GLU A O 1
ATOM 1149 N N . PHE A 1 146 ? -21.859 1.081 5.953 1.00 90.00 146 PHE A N 1
ATOM 1150 C CA . PHE A 1 146 ? -21.082 1.352 4.749 1.00 90.00 146 PHE A CA 1
ATOM 1151 C C . PHE A 1 146 ? -21.433 2.721 4.162 1.00 90.00 146 PHE A C 1
ATOM 1153 O O . PHE A 1 146 ? -20.544 3.539 3.936 1.00 90.00 146 PHE A O 1
ATOM 1160 N N . THR A 1 147 ? -22.727 3.018 4.001 1.00 89.38 147 THR A N 1
ATOM 1161 C CA . THR A 1 147 ? -23.185 4.313 3.475 1.00 89.38 147 THR A CA 1
ATOM 1162 C C . THR A 1 147 ? -22.719 5.481 4.344 1.00 89.38 147 THR A C 1
ATOM 1164 O O . THR A 1 147 ? -22.233 6.475 3.811 1.00 89.38 147 THR A O 1
ATOM 1167 N N . ASN A 1 148 ? -22.796 5.363 5.674 1.00 91.69 148 ASN A N 1
ATOM 1168 C CA . ASN A 1 148 ? -22.324 6.408 6.587 1.00 91.69 148 ASN A CA 1
ATOM 1169 C C . ASN A 1 148 ? -20.810 6.615 6.487 1.00 91.69 148 ASN A C 1
ATOM 1171 O O . ASN A 1 148 ? -20.351 7.754 6.504 1.00 91.69 148 ASN A O 1
ATOM 1175 N N . PHE A 1 149 ? -20.043 5.527 6.384 1.00 92.69 149 PHE A N 1
ATOM 1176 C CA . PHE A 1 149 ? -18.591 5.595 6.236 1.00 92.69 149 PHE A CA 1
ATOM 1177 C C . PHE A 1 149 ? -18.184 6.267 4.919 1.00 92.69 149 PHE A C 1
ATOM 1179 O O . PHE A 1 149 ? -17.350 7.171 4.919 1.00 92.69 149 PHE A O 1
ATOM 1186 N N . LEU A 1 150 ? -18.828 5.898 3.806 1.00 89.94 150 LEU A N 1
ATOM 1187 C CA . LEU A 1 150 ? -18.609 6.560 2.522 1.00 89.94 150 LEU A CA 1
ATOM 1188 C C . LEU A 1 150 ? -18.990 8.038 2.572 1.00 89.94 150 LEU A C 1
ATOM 1190 O O . LEU A 1 150 ? -18.214 8.880 2.131 1.00 89.94 150 LEU A O 1
ATOM 1194 N N . GLN A 1 151 ? -20.152 8.370 3.136 1.00 88.75 151 GLN A N 1
ATOM 1195 C CA . GLN A 1 151 ? -20.598 9.756 3.255 1.00 88.75 151 GLN A CA 1
ATOM 1196 C C . GLN A 1 151 ? -19.600 10.599 4.055 1.00 88.75 151 GLN A C 1
ATOM 1198 O O . GLN A 1 151 ? -19.285 11.722 3.654 1.00 88.75 151 GLN A O 1
ATOM 1203 N N . GLU A 1 152 ? -19.082 10.062 5.161 1.00 92.75 152 GLU A N 1
ATOM 1204 C CA . GLU A 1 152 ? -18.032 10.711 5.942 1.00 92.75 152 GLU A CA 1
ATOM 1205 C C . GLU A 1 152 ? -16.771 10.925 5.100 1.00 92.75 152 GLU A C 1
ATOM 1207 O O . GLU A 1 152 ? -16.256 12.041 5.066 1.00 92.75 152 GLU A O 1
ATOM 1212 N N . PHE A 1 153 ? -16.310 9.903 4.372 1.00 91.94 153 PHE A N 1
ATOM 1213 C CA . PHE A 1 153 ? -15.149 10.015 3.492 1.00 91.94 153 PHE A CA 1
ATOM 1214 C C . PHE A 1 153 ? -15.332 11.108 2.433 1.00 91.94 153 PHE A C 1
ATOM 1216 O O . PHE A 1 153 ? -14.485 11.994 2.321 1.00 91.94 153 PHE A O 1
ATOM 1223 N N . MET A 1 154 ? -16.458 11.118 1.714 1.00 87.06 154 MET A N 1
ATOM 1224 C CA . MET A 1 154 ? -16.725 12.131 0.684 1.00 87.06 154 MET A CA 1
ATOM 1225 C C . MET A 1 154 ? -16.798 13.542 1.276 1.00 87.06 154 MET A C 1
ATOM 1227 O O . MET A 1 154 ? -16.284 14.498 0.693 1.00 87.06 154 MET A O 1
ATOM 1231 N N . THR A 1 155 ? -17.416 13.672 2.450 1.00 89.06 155 THR A N 1
ATOM 1232 C CA . THR A 1 155 ? -17.509 14.937 3.189 1.00 89.06 155 THR A CA 1
ATOM 1233 C C . THR A 1 155 ? -16.119 15.409 3.619 1.00 89.06 155 THR A C 1
ATOM 1235 O O . THR A 1 155 ? -15.759 16.566 3.411 1.00 89.06 155 THR A O 1
ATOM 1238 N N . ALA A 1 156 ? -15.291 14.509 4.147 1.00 91.19 156 ALA A N 1
ATOM 1239 C CA . ALA A 1 156 ? -13.931 14.807 4.570 1.00 91.19 156 ALA A CA 1
ATOM 1240 C C . ALA A 1 156 ? -13.021 15.202 3.395 1.00 91.19 156 ALA A C 1
ATOM 1242 O O . ALA A 1 156 ? -12.244 16.146 3.532 1.00 91.19 156 ALA A O 1
ATOM 1243 N N . VAL A 1 157 ? -13.148 14.540 2.238 1.00 86.88 157 VAL A N 1
ATOM 1244 C CA . VAL A 1 157 ? -12.450 14.924 1.000 1.00 86.88 157 VAL A CA 1
ATOM 1245 C C . VAL A 1 157 ? -12.833 16.350 0.607 1.00 86.88 157 VAL A C 1
ATOM 1247 O O . VAL A 1 157 ? -11.945 17.186 0.489 1.00 86.88 157 VAL A O 1
ATOM 1250 N N . LYS A 1 158 ? -14.134 16.670 0.522 1.00 81.31 158 LYS A N 1
ATOM 1251 C CA . LYS A 1 158 ? -14.617 18.026 0.194 1.00 81.31 158 LYS A CA 1
ATOM 1252 C C . LYS A 1 158 ? -14.105 19.111 1.140 1.00 81.31 158 LYS A C 1
ATOM 1254 O O . LYS A 1 158 ? -13.767 20.202 0.694 1.00 81.31 158 LYS A O 1
ATOM 1259 N N . HIS A 1 159 ? -14.089 18.835 2.444 1.00 83.94 159 HIS A N 1
ATOM 1260 C CA . HIS A 1 159 ? -13.683 19.808 3.461 1.00 83.94 159 HIS A CA 1
ATOM 1261 C C . HIS A 1 159 ? -12.167 19.916 3.644 1.00 83.94 159 HIS A C 1
ATOM 1263 O O . HIS A 1 159 ? -11.700 20.785 4.389 1.00 83.94 159 HIS A O 1
ATOM 1269 N N . ASN A 1 160 ? -11.374 19.058 3.001 1.00 80.69 160 ASN A N 1
ATOM 1270 C CA . ASN A 1 160 ? -9.932 19.180 3.074 1.00 80.69 160 ASN A CA 1
ATOM 1271 C C . ASN A 1 160 ? -9.465 20.345 2.192 1.00 80.69 160 ASN A C 1
ATOM 1273 O O . ASN A 1 160 ? -9.337 20.217 0.980 1.00 80.69 160 ASN A O 1
ATOM 1277 N N . ALA A 1 161 ? -9.148 21.478 2.822 1.00 61.09 161 ALA A N 1
ATOM 1278 C CA . ALA A 1 161 ? -8.683 22.690 2.143 1.00 61.09 161 ALA A CA 1
ATOM 1279 C C . ALA A 1 161 ? -7.412 22.496 1.286 1.00 61.09 161 ALA A C 1
ATOM 1281 O O . ALA A 1 161 ? -7.108 23.337 0.444 1.00 61.09 161 ALA A O 1
ATOM 1282 N N . GLY A 1 162 ? -6.658 21.407 1.491 1.00 64.62 162 GLY A N 1
ATOM 1283 C CA . GLY A 1 162 ? -5.518 21.048 0.642 1.00 64.62 162 GLY A CA 1
ATOM 1284 C C . GLY A 1 162 ? -5.910 20.433 -0.706 1.00 64.62 162 GLY A C 1
ATOM 1285 O O . GLY A 1 162 ? -5.046 20.130 -1.530 1.00 64.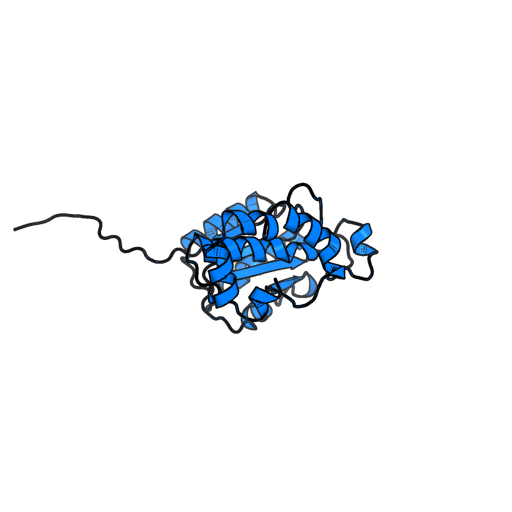62 162 GLY A O 1
ATOM 1286 N N . TYR A 1 163 ? -7.190 20.181 -0.947 1.00 67.81 163 TYR A N 1
ATOM 1287 C CA . TYR A 1 163 ? -7.658 19.601 -2.194 1.00 67.81 163 TYR A CA 1
ATOM 1288 C C . TYR A 1 163 ? -8.278 20.719 -3.025 1.00 67.81 163 TYR A C 1
ATOM 1290 O O . TYR A 1 163 ? -9.247 21.366 -2.627 1.00 67.81 163 TYR A O 1
ATOM 1298 N N . LYS A 1 164 ? -7.658 21.014 -4.171 1.00 57.41 164 LYS A N 1
ATOM 1299 C CA . LYS A 1 164 ? -8.144 22.065 -5.067 1.00 57.41 164 LYS A CA 1
ATOM 1300 C C . LYS A 1 164 ? -9.345 21.515 -5.824 1.00 57.41 164 LYS A C 1
ATOM 1302 O O . LYS A 1 164 ? -9.189 20.885 -6.864 1.00 57.41 164 LYS A O 1
ATOM 1307 N N . HIS A 1 165 ? -10.532 21.719 -5.275 1.00 57.38 165 HIS A N 1
ATOM 1308 C CA . HIS A 1 165 ? -11.780 21.275 -5.880 1.00 57.38 165 HIS A CA 1
ATOM 1309 C C . HIS A 1 165 ? -12.429 22.399 -6.695 1.00 57.38 165 HIS A C 1
ATOM 1311 O O . HIS A 1 165 ? -12.534 23.527 -6.218 1.00 57.38 165 HIS A O 1
ATOM 1317 N N . LYS A 1 166 ? -12.940 22.079 -7.892 1.00 44.72 166 LYS A N 1
ATOM 1318 C CA . LYS A 1 166 ? -14.070 22.818 -8.471 1.00 44.72 166 LYS A CA 1
ATOM 1319 C C . LYS A 1 166 ? -15.349 22.198 -7.902 1.00 44.72 166 LYS A C 1
ATOM 1321 O O . LYS A 1 166 ? -15.615 21.018 -8.116 1.00 44.72 166 LYS A O 1
ATOM 1326 N N . GLU A 1 167 ? -16.119 22.988 -7.157 1.00 41.31 167 GLU A N 1
ATOM 1327 C CA . GLU A 1 167 ? -17.273 22.557 -6.345 1.00 41.31 167 GLU A CA 1
ATOM 1328 C C . GLU A 1 167 ? -18.322 21.742 -7.136 1.00 41.31 167 GLU A C 1
ATOM 1330 O O . GLU A 1 167 ? -18.926 20.812 -6.599 1.00 41.31 167 GLU A O 1
ATOM 1335 N N . GLN A 1 168 ? -18.465 22.011 -8.439 1.00 34.22 168 GLN A N 1
ATOM 1336 C CA . GLN A 1 168 ? -19.419 21.339 -9.332 1.00 34.22 168 GLN A CA 1
ATOM 1337 C C . GLN A 1 168 ? -18.998 19.919 -9.770 1.00 34.22 168 GLN A C 1
ATOM 1339 O O . GLN A 1 168 ? -19.859 19.050 -9.895 1.00 34.22 168 GLN A O 1
ATOM 1344 N N . GLN A 1 169 ? -17.700 19.632 -9.948 1.00 38.78 169 GLN A N 1
ATOM 1345 C CA . GLN A 1 169 ? -17.230 18.296 -10.369 1.00 38.78 169 GLN A CA 1
ATOM 1346 C C . GLN A 1 169 ? -17.258 17.288 -9.218 1.00 38.78 169 GLN A C 1
ATOM 1348 O O . GLN A 1 169 ? -17.607 16.123 -9.412 1.00 38.78 169 GLN A O 1
ATOM 1353 N N . THR A 1 170 ? -16.962 17.741 -7.996 1.00 38.81 170 THR A N 1
ATOM 1354 C CA . THR A 1 170 ? -16.959 16.862 -6.824 1.00 38.81 170 THR A CA 1
ATOM 1355 C C . THR A 1 170 ? -18.345 16.269 -6.570 1.00 38.81 170 THR A C 1
ATOM 1357 O O . THR A 1 170 ? -18.436 15.105 -6.193 1.00 38.81 170 THR A O 1
ATOM 1360 N N . GLN A 1 171 ? -19.429 17.018 -6.815 1.00 33.72 171 GLN A N 1
ATOM 1361 C CA . GLN A 1 171 ? -20.793 16.512 -6.632 1.00 33.72 171 GLN A CA 1
ATOM 1362 C C . GLN A 1 171 ? -21.200 15.486 -7.701 1.00 33.72 171 GLN A C 1
ATOM 1364 O O . GLN A 1 171 ? -21.707 14.431 -7.336 1.00 33.72 171 GLN A O 1
ATOM 1369 N N . GLY A 1 172 ? -20.924 15.733 -8.989 1.00 34.81 172 GLY A N 1
ATOM 1370 C CA . GLY A 1 172 ? -21.280 14.792 -10.063 1.00 34.81 172 GLY A CA 1
ATOM 1371 C C . GLY A 1 172 ? -20.585 13.430 -9.932 1.00 34.81 172 GLY A C 1
ATOM 1372 O O . GLY A 1 172 ? -21.208 12.388 -10.125 1.00 34.81 172 GLY A O 1
ATOM 1373 N N . VAL A 1 173 ? -19.316 13.430 -9.509 1.00 41.56 173 VAL A N 1
ATOM 1374 C CA . VAL A 1 173 ? -18.539 12.204 -9.259 1.00 41.56 173 VAL A CA 1
ATOM 1375 C C . VAL A 1 173 ? -18.970 11.514 -7.958 1.00 41.56 173 VAL A C 1
ATOM 1377 O O . VAL A 1 173 ? -19.028 10.287 -7.911 1.00 41.56 173 VAL A O 1
ATOM 1380 N N . ILE A 1 174 ? -19.336 12.270 -6.912 1.00 40.97 174 ILE A N 1
ATOM 1381 C CA . ILE A 1 174 ? -19.966 11.712 -5.700 1.00 40.97 174 ILE A CA 1
ATOM 1382 C C . ILE A 1 174 ? -21.255 10.979 -6.052 1.00 40.97 174 ILE A C 1
ATOM 1384 O O . ILE A 1 174 ? -21.447 9.848 -5.613 1.00 40.97 174 ILE A O 1
ATOM 1388 N N . ASP A 1 175 ? -22.115 11.598 -6.857 1.00 36.00 175 ASP A N 1
ATOM 1389 C CA . ASP A 1 175 ? -23.389 11.004 -7.246 1.00 36.00 175 ASP A CA 1
ATOM 1390 C C . ASP A 1 175 ? -23.171 9.741 -8.092 1.00 36.00 175 ASP A C 1
ATOM 1392 O O . ASP A 1 175 ? -23.936 8.787 -7.963 1.00 36.00 175 ASP A O 1
ATOM 1396 N N . GLN A 1 176 ? -22.101 9.687 -8.895 1.00 39.34 176 GLN A N 1
ATOM 1397 C CA . GLN A 1 176 ? -21.706 8.487 -9.634 1.00 39.34 176 GLN A CA 1
ATOM 1398 C C . GLN A 1 176 ? -21.192 7.372 -8.705 1.00 39.34 176 GLN A C 1
ATOM 1400 O O . GLN A 1 176 ? -21.625 6.231 -8.830 1.00 39.34 176 GLN A O 1
ATOM 1405 N N . ILE A 1 177 ? -20.371 7.700 -7.702 1.00 43.94 177 ILE A N 1
ATOM 1406 C CA . ILE A 1 177 ? -19.878 6.755 -6.678 1.00 43.94 177 ILE A CA 1
ATOM 1407 C C . ILE A 1 177 ? -21.021 6.197 -5.818 1.00 43.94 177 ILE A C 1
ATOM 1409 O O . ILE A 1 177 ? -21.042 5.003 -5.510 1.00 43.94 177 ILE A O 1
ATOM 1413 N N . ILE A 1 178 ? -21.985 7.047 -5.449 1.00 42.75 178 ILE A N 1
ATOM 1414 C CA . ILE A 1 178 ? -23.186 6.648 -4.704 1.00 42.75 178 ILE A CA 1
ATOM 1415 C C . ILE A 1 178 ? -24.100 5.786 -5.586 1.00 42.75 178 ILE A C 1
ATOM 1417 O O . ILE A 1 178 ? -24.614 4.772 -5.115 1.00 42.75 178 ILE A O 1
ATOM 1421 N N . LYS A 1 179 ? -24.285 6.138 -6.868 1.00 38.50 179 LYS A N 1
ATOM 1422 C CA . LYS A 1 179 ? -25.110 5.350 -7.800 1.00 38.50 179 LYS A CA 1
ATOM 1423 C C . LYS A 1 179 ? -24.501 3.982 -8.111 1.00 38.50 179 LYS A C 1
ATOM 1425 O O . LYS A 1 179 ? -25.242 3.006 -8.200 1.00 38.50 179 LYS A O 1
ATOM 1430 N N . GLU A 1 180 ? -23.179 3.885 -8.221 1.00 41.41 180 GLU A N 1
ATOM 1431 C CA . GLU A 1 180 ? -22.486 2.667 -8.666 1.00 41.41 180 GLU A CA 1
ATOM 1432 C C . GLU A 1 180 ? -22.065 1.712 -7.528 1.00 41.41 180 GLU A C 1
ATOM 1434 O O . GLU A 1 180 ? -21.476 0.671 -7.809 1.00 41.41 180 GLU A O 1
ATOM 1439 N N . HIS A 1 181 ? -22.421 1.998 -6.263 1.00 49.75 181 HIS A N 1
ATOM 1440 C CA . HIS A 1 181 ? -22.216 1.100 -5.110 1.00 49.75 181 HIS A CA 1
ATOM 1441 C C . HIS A 1 181 ? -20.792 0.525 -5.027 1.00 49.75 181 HIS A C 1
ATOM 1443 O O . HIS A 1 181 ? -20.678 -0.692 -5.038 1.00 49.75 181 HIS A O 1
ATOM 1449 N N . LEU A 1 182 ? -19.736 1.360 -4.999 1.00 52.19 182 LEU A N 1
ATOM 1450 C CA . LEU A 1 182 ? -18.309 0.971 -4.858 1.00 52.19 182 LEU A CA 1
ATOM 1451 C C . LEU A 1 182 ? -18.048 -0.549 -4.942 1.00 52.19 182 LEU A C 1
ATOM 1453 O O . LEU A 1 182 ? -17.764 -1.230 -3.965 1.00 52.19 182 LEU A O 1
ATOM 1457 N N . GLY A 1 183 ? -18.248 -1.056 -6.157 1.00 47.34 183 GLY A N 1
ATOM 1458 C CA . GLY A 1 183 ? -17.853 -2.369 -6.645 1.00 47.34 183 GLY A CA 1
ATOM 1459 C C . GLY A 1 183 ? -16.919 -2.210 -7.845 1.00 47.34 183 GLY A C 1
ATOM 1460 O O . GLY A 1 183 ? -16.627 -3.172 -8.546 1.00 47.34 183 GLY A O 1
ATOM 1461 N N . GLN A 1 184 ? -16.505 -0.976 -8.144 1.00 50.03 184 GLN A N 1
ATOM 1462 C CA . GLN A 1 184 ? -15.611 -0.595 -9.229 1.00 50.03 184 GLN A CA 1
ATOM 1463 C C . GLN A 1 184 ? -14.815 0.644 -8.793 1.00 50.03 184 GLN A C 1
ATOM 1465 O O . GLN A 1 184 ? -15.289 1.470 -8.016 1.00 50.03 184 GLN A O 1
ATOM 1470 N N . VAL A 1 185 ? -13.569 0.738 -9.256 1.00 51.53 185 VAL A N 1
ATOM 1471 C CA . VAL A 1 185 ? -12.612 1.785 -8.869 1.00 51.53 185 VAL A CA 1
ATOM 1472 C C . VAL A 1 185 ? -13.059 3.148 -9.382 1.00 51.53 185 VAL A C 1
ATOM 1474 O O . VAL A 1 185 ? -13.101 3.348 -10.598 1.00 51.53 185 VAL A O 1
ATOM 1477 N N . ALA A 1 186 ? -13.258 4.103 -8.476 1.00 53.47 186 ALA A N 1
ATOM 1478 C CA . ALA A 1 186 ? -13.620 5.471 -8.817 1.00 53.47 186 ALA A CA 1
ATOM 1479 C C . ALA A 1 186 ? -12.381 6.369 -8.938 1.00 53.47 186 ALA A C 1
ATOM 1481 O O . ALA A 1 186 ? -11.452 6.286 -8.133 1.00 53.47 186 ALA A O 1
ATOM 1482 N N . ALA A 1 187 ? -12.361 7.235 -9.949 1.00 49.84 187 ALA A N 1
ATOM 1483 C CA . ALA A 1 187 ? -11.333 8.252 -10.138 1.00 49.84 187 ALA A CA 1
ATOM 1484 C C . ALA A 1 187 ? -11.960 9.647 -10.023 1.00 49.84 187 ALA A C 1
ATOM 1486 O O . ALA A 1 187 ? -13.035 9.899 -10.556 1.00 49.84 187 ALA A O 1
ATOM 1487 N N . PHE A 1 188 ? -11.269 10.547 -9.338 1.00 54.62 188 PHE A N 1
ATOM 1488 C CA . PHE A 1 188 ? -11.587 11.960 -9.201 1.00 54.62 188 PHE A CA 1
ATOM 1489 C C . PHE A 1 188 ? -10.512 12.739 -9.947 1.00 54.62 188 PHE A C 1
ATOM 1491 O O . PHE A 1 188 ? -9.340 12.538 -9.651 1.00 54.62 188 PHE A O 1
ATOM 1498 N N . GLN A 1 189 ? -10.868 13.641 -10.855 1.00 43.72 189 GLN A N 1
ATOM 1499 C CA . GLN A 1 189 ? -9.920 14.567 -11.477 1.00 43.72 189 GLN A CA 1
ATOM 1500 C C . GLN A 1 189 ? -10.419 15.997 -11.275 1.00 43.72 189 GLN A C 1
ATOM 1502 O O . GLN A 1 189 ? -11.567 16.294 -11.584 1.00 43.72 189 GLN A O 1
ATOM 1507 N N . ALA A 1 190 ? -9.571 16.873 -10.736 1.00 35.50 190 ALA A N 1
ATOM 1508 C CA . ALA A 1 190 ? -9.763 18.316 -10.780 1.00 35.50 190 ALA A CA 1
ATOM 1509 C C . ALA A 1 190 ? -9.093 18.837 -12.055 1.00 35.50 190 ALA A C 1
ATOM 1511 O O . ALA A 1 190 ? -7.864 18.832 -12.151 1.00 35.50 190 ALA A O 1
ATOM 1512 N N . GLU A 1 191 ? -9.881 19.255 -13.044 1.00 29.75 191 GLU A N 1
ATOM 1513 C CA . GLU A 1 191 ? -9.337 19.860 -14.263 1.00 29.75 191 GLU A CA 1
ATOM 1514 C C . GLU A 1 191 ? -8.547 21.140 -13.943 1.00 29.75 191 GLU A C 1
ATOM 1516 O O . GLU A 1 191 ? -9.006 22.028 -13.213 1.00 29.75 191 GLU A O 1
ATOM 1521 N N . SER A 1 192 ? -7.344 21.241 -14.510 1.00 29.91 192 SER A N 1
ATOM 1522 C CA . SER A 1 192 ? -6.606 22.494 -14.655 1.00 29.91 192 SER A CA 1
ATOM 1523 C C . SER A 1 192 ? -7.398 23.462 -15.536 1.00 29.91 192 SER A C 1
ATOM 1525 O O . SER A 1 192 ? -7.996 23.042 -16.519 1.00 29.91 192 SER A O 1
ATOM 1527 N N . CYS A 1 193 ? -7.403 24.758 -15.199 1.00 24.39 193 CYS A N 1
ATOM 1528 C CA . CYS A 1 193 ? -7.890 25.796 -16.110 1.00 24.39 193 CYS A CA 1
ATOM 1529 C C . CYS A 1 193 ? -7.068 25.760 -17.401 1.00 24.39 193 CYS A C 1
ATOM 1531 O O . CYS A 1 193 ? -5.963 26.300 -17.437 1.00 24.39 193 CYS A O 1
ATOM 1533 N N . GLU A 1 194 ? -7.614 25.156 -18.449 1.00 25.66 194 GLU A N 1
ATOM 1534 C CA . GLU A 1 194 ? -7.290 25.572 -19.802 1.00 25.66 194 GLU A CA 1
ATOM 1535 C C . GLU A 1 194 ? -7.973 26.916 -20.043 1.00 25.66 194 GLU 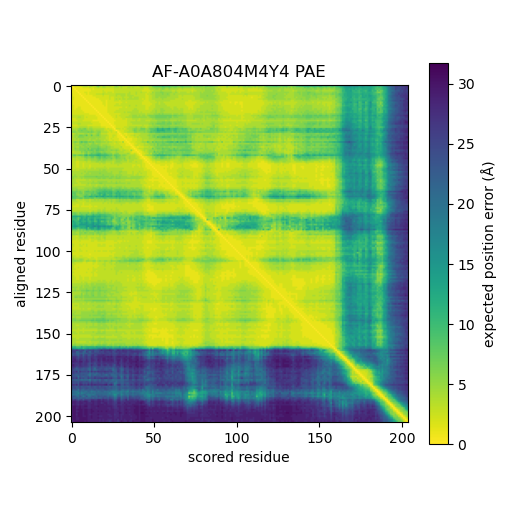A C 1
ATOM 1537 O O . GLU A 1 194 ? -9.146 27.124 -19.731 1.00 25.66 194 GLU A O 1
ATOM 1542 N N . SER A 1 195 ? -7.175 27.864 -20.514 1.00 26.59 195 SER A N 1
ATOM 1543 C CA . SER A 1 195 ? -7.612 29.163 -20.989 1.00 26.59 195 SER A CA 1
ATOM 1544 C C . SER A 1 195 ? -8.671 28.991 -22.077 1.00 26.59 195 SER A C 1
ATOM 1546 O O . SER A 1 195 ? -8.345 28.602 -23.199 1.00 26.59 195 SER A O 1
ATOM 1548 N N . GLU A 1 196 ? -9.912 29.357 -21.769 1.00 27.02 196 GLU A N 1
ATOM 1549 C CA . GLU A 1 196 ? -10.881 29.800 -22.767 1.00 27.02 196 GLU A CA 1
ATOM 1550 C C . GLU A 1 196 ? -10.354 31.098 -23.402 1.00 27.02 196 GLU A C 1
ATOM 1552 O O . GLU A 1 196 ? -10.749 32.199 -23.041 1.00 27.02 196 GLU A O 1
ATOM 1557 N N . ASN A 1 197 ? -9.442 30.976 -24.367 1.00 26.33 197 ASN A N 1
ATOM 1558 C CA . ASN A 1 197 ? -9.417 31.909 -25.490 1.00 26.33 197 ASN A CA 1
ATOM 1559 C C . ASN A 1 197 ? -10.444 31.390 -26.501 1.00 26.33 197 ASN A C 1
ATOM 1561 O O . ASN A 1 197 ? -10.095 30.845 -27.547 1.00 26.33 197 ASN A O 1
ATOM 1565 N N . GLN A 1 198 ? -11.723 31.505 -26.138 1.00 29.45 198 GLN A N 1
ATOM 1566 C CA . GLN A 1 198 ? -12.808 31.453 -27.103 1.00 29.45 198 GLN A CA 1
ATOM 1567 C C . GLN A 1 198 ? -13.104 32.877 -27.564 1.00 29.45 198 GLN A C 1
ATOM 1569 O O . GLN A 1 198 ? -13.242 33.805 -26.770 1.00 29.45 198 GLN A O 1
ATOM 1574 N N . LEU A 1 199 ? -13.106 33.009 -28.885 1.00 25.47 199 LEU A N 1
ATOM 1575 C CA . LEU A 1 199 ? -13.474 34.177 -29.657 1.00 25.47 199 LEU A CA 1
ATOM 1576 C C . LEU A 1 199 ? -14.845 34.717 -29.235 1.00 25.47 199 LEU A C 1
ATOM 1578 O O . LEU A 1 199 ? -15.794 33.964 -29.369 1.00 25.47 199 LEU A O 1
ATOM 1582 N N . GLU A 1 200 ? -14.953 36.007 -28.903 1.00 30.52 200 GLU A N 1
ATOM 1583 C CA . GLU A 1 200 ? -16.091 36.899 -29.227 1.00 30.52 200 GLU A CA 1
ATOM 1584 C C . GLU A 1 200 ? -15.537 38.347 -29.218 1.00 30.52 200 GLU A C 1
ATOM 1586 O O . GLU A 1 200 ? -15.067 38.839 -28.200 1.00 30.52 200 GLU A O 1
ATOM 1591 N N . ALA A 1 201 ? -15.233 38.948 -30.371 1.00 29.16 201 ALA A N 1
ATOM 1592 C CA . ALA A 1 201 ? -16.147 39.767 -31.174 1.00 29.16 201 ALA A CA 1
ATOM 1593 C C . ALA A 1 201 ? -16.604 41.073 -30.482 1.00 29.16 201 ALA A C 1
ATOM 1595 O O . ALA A 1 201 ? -17.608 41.066 -29.782 1.00 29.16 201 ALA A O 1
ATOM 1596 N N . SER A 1 202 ? -15.919 42.196 -30.761 1.00 36.44 202 SER A N 1
ATOM 1597 C CA . SER A 1 202 ? -16.542 43.480 -31.162 1.00 36.44 202 SER A CA 1
ATOM 1598 C C . SER A 1 202 ? -15.497 44.598 -31.367 1.00 36.44 202 SER A C 1
ATOM 1600 O O . SER A 1 202 ? -14.909 45.091 -30.407 1.00 36.44 202 SER A O 1
ATOM 1602 N N . ASP A 1 203 ? -15.336 44.950 -32.643 1.00 30.44 203 ASP A N 1
ATOM 1603 C CA . ASP A 1 203 ? -14.631 46.061 -33.322 1.00 30.44 203 ASP A CA 1
ATOM 1604 C C . ASP A 1 203 ? -14.989 47.489 -32.828 1.00 30.44 203 ASP A C 1
ATOM 1606 O O . ASP A 1 203 ? -15.970 47.625 -32.084 1.00 30.44 203 ASP A O 1
ATOM 1610 N N . PRO A 1 204 ? -14.276 48.576 -33.238 1.00 42.00 204 PRO A N 1
ATOM 1611 C CA . PRO A 1 204 ? -13.528 48.788 -34.501 1.00 42.00 204 PRO A CA 1
ATOM 1612 C C . PRO A 1 204 ? -12.000 48.907 -34.423 1.00 42.00 204 PRO A C 1
ATOM 1614 O O . PRO A 1 204 ? -11.458 49.169 -33.326 1.00 42.00 204 PRO A O 1
#

Mean predicted aligned error: 10.01 Å

InterPro domains:
  IPR001891 Malic oxidoreductase [PR00072] (10-34)
  IPR001891 Malic oxidoreductase [PR00072] (70-99)
  IPR001891 Malic oxidoreductase [PR00072] (106-128)
  IPR012301 Malic enzyme, N-terminal domain [PF00390] (4-162)
  IPR012301 Malic enzyme, N-terminal domain [SM01274] (4-164)
  IPR037062 Malic enzyme, N-terminal domain superfamily [G3DSA:3.40.50.10380] (1-192)
  IPR046346 Aminoacid dehydrogenase-like, N-terminal domain superfamily [SSF53223] (2-162)

Secondary structure (DSSP, 8-state):
-TTTTT-HHHHHHHHHHTHHHHHHHHSTTHHHHHHHTHHHH--S--SEEEEGGGTT-HHHHHHT-S---B-EEEEE--S--TTS---GGGGGHHHHHHHHHHHHHH---GGGEEEEEEE---S-HHHHH-TT--S-SSPPP-HHHHHHHHHHHHHHHHH-TTB---HHHHHHHHHHHHHTTTSS-EEEE---------------